Protein AF-A0A0C9ZFQ8-F1 (afdb_monomer)

Foldseek 3Di:
DPPVVVVVVVPDQKDKDWDDPDDDCVLVVVLVVQCVVPDDDDPDDPVLSVLASNVPPPPNQAVTKMKMKGWDFDQDPVRDTDTDIWIKIKHFADLPQLQHLRDQAFFDLPPVGRHGSVQKHKDFADDADDAQCRQQTFIWIAGNRPRDTDGRLGRDPQKHQRPYPNRRMIMGTPPDDQVRCSSRNNDPDCPVVVVVVVVVVVPPPDDDDDDPVVVVVVVVVVVVVVVVVVVVVVVVVVVVVVVVVVVVPPD

Mean predicted aligned error: 14.22 Å

Solvent-accessible surface area (backbone atoms only — not comparable to full-atom values): 14459 Å² total; per-residue (Å²): 131,69,64,68,63,55,50,75,65,74,75,50,60,66,48,78,47,68,73,54,96,76,77,56,60,89,54,49,50,59,56,53,51,51,45,73,76,63,74,75,91,68,100,60,63,66,69,59,55,52,44,42,67,62,36,55,45,59,68,48,24,60,74,31,40,37,38,41,34,38,57,45,79,42,69,45,98,82,71,47,78,39,82,42,76,49,33,38,37,39,17,34,36,35,44,88,81,28,17,56,82,34,33,73,78,31,26,35,72,51,83,92,63,50,42,51,21,92,44,35,49,54,40,84,39,83,73,80,45,64,57,89,50,30,67,74,28,19,30,27,40,35,30,73,84,74,69,49,72,48,71,68,44,65,59,61,89,72,58,40,69,38,96,38,93,32,45,51,20,25,33,34,66,52,80,69,49,74,65,60,33,42,78,36,22,48,70,84,68,62,58,66,56,56,51,51,54,52,54,52,63,71,66,64,82,60,94,73,90,77,75,70,60,54,58,59,48,51,52,49,50,53,49,52,52,53,51,49,52,49,50,52,52,49,56,51,50,52,54,50,52,53,55,58,56,60,65,69,77,77,120

Structure (mmCIF, N/CA/C/O backbone):
data_AF-A0A0C9ZFQ8-F1
#
_entry.id   AF-A0A0C9ZFQ8-F1
#
loop_
_atom_site.group_PDB
_atom_site.id
_atom_site.type_symbol
_atom_site.label_atom_id
_atom_site.label_alt_id
_atom_site.label_comp_id
_atom_site.label_asym_id
_atom_site.label_entity_id
_atom_site.label_seq_id
_atom_site.pdbx_PDB_ins_code
_atom_site.Cartn_x
_atom_site.Cartn_y
_atom_site.Cartn_z
_atom_site.occupancy
_atom_site.B_iso_or_equiv
_atom_site.auth_seq_id
_atom_site.auth_comp_id
_atom_site.auth_asym_id
_atom_site.auth_atom_id
_atom_site.pdbx_PDB_model_num
ATOM 1 N N . LEU A 1 1 ? 7.468 -16.204 -2.793 1.00 43.44 1 LEU A N 1
ATOM 2 C CA . LEU A 1 1 ? 8.480 -15.918 -3.835 1.00 43.44 1 LEU A CA 1
ATOM 3 C C . LEU A 1 1 ? 9.450 -14.877 -3.294 1.00 43.44 1 LEU A C 1
ATOM 5 O O . LEU A 1 1 ? 8.988 -13.889 -2.739 1.00 43.44 1 LEU A O 1
ATOM 9 N N . ASN A 1 2 ? 10.761 -15.123 -3.369 1.00 44.59 2 ASN A N 1
ATOM 10 C CA . ASN A 1 2 ? 11.767 -14.137 -2.970 1.00 44.59 2 ASN A CA 1
ATOM 11 C C . ASN A 1 2 ? 11.992 -13.188 -4.157 1.00 44.59 2 ASN A C 1
ATOM 13 O O . ASN A 1 2 ? 12.821 -13.457 -5.016 1.00 44.59 2 ASN A O 1
ATOM 17 N N . ILE A 1 3 ? 11.163 -12.148 -4.263 1.00 51.81 3 ILE A N 1
ATOM 18 C CA . ILE A 1 3 ? 11.184 -11.190 -5.384 1.00 51.81 3 ILE A CA 1
ATOM 19 C C . ILE A 1 3 ? 12.590 -10.585 -5.544 1.00 51.81 3 ILE A C 1
ATOM 21 O O . ILE A 1 3 ? 13.092 -10.477 -6.661 1.00 51.81 3 ILE A O 1
ATOM 25 N N . ASP A 1 4 ? 13.278 -10.341 -4.427 1.00 45.22 4 ASP A N 1
ATOM 26 C CA . ASP A 1 4 ? 14.638 -9.803 -4.394 1.00 45.22 4 ASP A CA 1
ATOM 27 C C . ASP A 1 4 ? 15.645 -10.678 -5.168 1.00 45.22 4 ASP A C 1
ATOM 29 O O . ASP A 1 4 ? 16.547 -10.146 -5.808 1.00 45.22 4 ASP A O 1
ATOM 33 N N . SER A 1 5 ? 15.493 -12.013 -5.191 1.00 51.91 5 SER A N 1
ATOM 34 C CA . SER A 1 5 ? 16.456 -12.884 -5.887 1.00 51.91 5 SER A CA 1
ATOM 35 C C . SER A 1 5 ? 16.327 -12.855 -7.410 1.00 51.91 5 SER A C 1
ATOM 37 O O . SER A 1 5 ? 17.324 -13.079 -8.091 1.00 51.91 5 SER A O 1
ATOM 39 N N . PHE A 1 6 ? 15.135 -12.582 -7.952 1.00 46.59 6 PHE A N 1
ATOM 40 C CA . PHE A 1 6 ? 14.911 -12.499 -9.405 1.00 46.59 6 PHE A CA 1
ATOM 41 C C . PHE A 1 6 ? 15.329 -11.153 -9.989 1.00 46.59 6 PHE A C 1
ATOM 43 O O . PHE A 1 6 ? 15.744 -11.085 -11.141 1.00 46.59 6 PHE A O 1
ATOM 50 N N . ILE A 1 7 ? 15.249 -10.085 -9.193 1.00 48.09 7 ILE A N 1
ATOM 51 C CA . ILE A 1 7 ? 15.619 -8.754 -9.674 1.00 48.09 7 ILE A CA 1
ATOM 52 C C . ILE A 1 7 ? 17.134 -8.552 -9.584 1.00 48.09 7 ILE A C 1
ATOM 54 O O . ILE A 1 7 ? 17.732 -7.988 -10.495 1.00 48.09 7 ILE A O 1
ATOM 58 N N . VAL A 1 8 ? 17.778 -9.076 -8.536 1.00 48.62 8 VAL A N 1
ATOM 59 C CA . VAL A 1 8 ? 19.241 -8.995 -8.361 1.00 48.62 8 VAL A CA 1
ATOM 60 C C . VAL A 1 8 ? 20.008 -9.853 -9.379 1.00 48.62 8 VAL A C 1
ATOM 62 O O . VAL A 1 8 ? 21.176 -9.589 -9.629 1.00 48.62 8 VAL A O 1
ATOM 65 N N . SER A 1 9 ? 19.374 -10.855 -9.995 1.00 52.84 9 SER A N 1
ATOM 66 C CA . SER A 1 9 ? 20.009 -11.747 -10.981 1.00 52.84 9 SER A CA 1
ATOM 67 C C . SER A 1 9 ? 20.031 -11.204 -12.422 1.00 52.84 9 SER A C 1
ATOM 69 O O . SER A 1 9 ? 20.321 -11.963 -13.340 1.00 52.84 9 SER A O 1
ATOM 71 N N . ASP A 1 10 ? 19.764 -9.906 -12.624 1.00 53.00 10 ASP A N 1
ATOM 72 C CA . ASP A 1 10 ? 19.864 -9.201 -13.921 1.00 53.00 10 ASP A CA 1
ATOM 73 C C . ASP A 1 10 ? 18.993 -9.763 -15.067 1.00 53.00 10 ASP A C 1
ATOM 75 O O . ASP A 1 10 ? 19.229 -9.459 -16.232 1.00 53.00 10 ASP A O 1
ATOM 79 N N . VAL A 1 11 ? 17.948 -10.548 -14.775 1.00 54.09 11 VAL A N 1
ATOM 80 C CA . VAL A 1 11 ? 17.112 -11.149 -15.838 1.00 54.09 11 VAL A CA 1
ATOM 81 C C . VAL A 1 11 ? 15.989 -10.217 -16.308 1.00 54.09 11 VAL A C 1
ATOM 83 O O . VAL A 1 11 ? 15.617 -10.241 -17.478 1.00 54.09 11 VAL A O 1
ATOM 86 N N . PHE A 1 12 ? 15.442 -9.389 -15.413 1.00 54.41 12 PHE A N 1
ATOM 87 C CA . PHE A 1 12 ? 14.305 -8.515 -15.714 1.00 54.41 12 PHE A CA 1
ATOM 88 C C . PHE A 1 12 ? 14.520 -7.109 -15.154 1.00 54.41 12 PHE A C 1
ATOM 90 O O . PHE A 1 12 ? 14.923 -6.952 -13.998 1.00 54.41 12 PHE A O 1
ATOM 97 N N . ASP A 1 13 ? 14.209 -6.092 -15.959 1.00 63.25 13 ASP A N 1
ATOM 98 C CA . ASP A 1 13 ? 14.257 -4.681 -15.550 1.00 63.25 13 ASP A CA 1
ATOM 99 C C . ASP A 1 13 ? 12.962 -4.209 -14.892 1.00 63.25 13 ASP A C 1
ATOM 101 O O . ASP A 1 13 ? 12.971 -3.246 -14.130 1.00 63.25 13 ASP A O 1
ATOM 105 N N . PHE A 1 14 ? 11.858 -4.918 -15.130 1.00 66.69 14 PHE A N 1
ATOM 106 C CA . PHE A 1 14 ? 10.549 -4.620 -14.568 1.00 66.69 14 PHE A CA 1
ATOM 107 C C . PHE A 1 14 ? 9.851 -5.910 -14.133 1.00 66.69 14 PHE A C 1
ATOM 109 O O . PHE A 1 14 ? 9.768 -6.867 -14.903 1.00 66.69 14 PHE A O 1
ATOM 116 N N . ILE A 1 15 ? 9.337 -5.931 -12.903 1.00 67.31 15 ILE A N 1
ATOM 117 C CA . ILE A 1 15 ? 8.510 -7.021 -12.381 1.00 67.31 15 ILE A CA 1
ATOM 118 C C . ILE A 1 15 ? 7.220 -6.435 -11.819 1.00 67.31 15 ILE A C 1
ATOM 120 O O . ILE A 1 15 ? 7.232 -5.508 -11.011 1.00 67.31 15 ILE A O 1
ATOM 124 N N . LEU A 1 16 ? 6.109 -7.041 -12.217 1.00 71.88 16 LEU A N 1
ATOM 125 C CA . LEU A 1 16 ? 4.770 -6.758 -11.729 1.00 71.88 16 LEU A CA 1
ATOM 126 C C . LEU A 1 16 ? 4.228 -8.011 -11.042 1.00 71.88 16 LEU A C 1
ATOM 128 O O . LEU A 1 16 ? 4.243 -9.092 -11.628 1.00 71.88 16 LEU A O 1
ATOM 132 N N . THR A 1 17 ? 3.736 -7.880 -9.813 1.00 71.69 17 THR A N 1
ATOM 133 C CA . THR A 1 17 ? 3.099 -8.995 -9.100 1.00 71.69 17 THR A CA 1
ATOM 134 C C . THR A 1 17 ? 1.956 -8.518 -8.217 1.00 71.69 17 THR A C 1
ATOM 136 O O . THR A 1 17 ? 1.984 -7.416 -7.681 1.00 71.69 17 THR A O 1
ATOM 139 N N . PHE A 1 18 ? 0.961 -9.377 -8.027 1.00 70.94 18 PHE A N 1
ATOM 140 C CA . PHE A 1 18 ? -0.118 -9.186 -7.060 1.00 70.94 18 PHE A CA 1
ATOM 141 C C . PHE A 1 18 ? 0.258 -9.912 -5.764 1.00 70.94 18 PHE A C 1
ATOM 143 O O . PHE A 1 18 ? 0.977 -10.913 -5.809 1.00 70.94 18 PHE A O 1
ATOM 150 N N . THR A 1 19 ? -0.152 -9.393 -4.606 1.00 65.19 19 THR A N 1
ATOM 151 C CA . THR A 1 19 ? 0.274 -9.945 -3.306 1.00 65.19 19 THR A CA 1
ATOM 152 C C . THR A 1 19 ? -0.647 -10.948 -2.662 1.00 65.19 19 THR A C 1
ATOM 154 O O . THR A 1 19 ? -0.247 -11.548 -1.661 1.00 65.19 19 THR A O 1
ATOM 157 N N . ASP A 1 20 ? -1.858 -11.119 -3.177 1.00 59.88 20 ASP A N 1
ATOM 158 C CA . ASP A 1 20 ? -2.824 -11.959 -2.489 1.00 59.88 20 ASP A CA 1
ATOM 159 C C . ASP A 1 20 ? -2.600 -13.460 -2.691 1.00 59.88 20 ASP A C 1
ATOM 161 O O . ASP A 1 20 ? -2.054 -13.914 -3.696 1.00 59.88 20 ASP A O 1
ATOM 165 N N . VAL A 1 21 ? -3.042 -14.238 -1.699 1.00 49.56 21 VAL A N 1
ATOM 166 C CA . VAL A 1 21 ? -2.892 -15.706 -1.662 1.00 49.56 21 VAL A CA 1
ATOM 167 C C . VAL A 1 21 ? -3.798 -16.393 -2.696 1.00 49.56 21 VAL A C 1
ATOM 169 O O . VAL A 1 21 ? -3.504 -17.508 -3.122 1.00 49.56 21 VAL A O 1
ATOM 172 N N . SER A 1 22 ? -4.875 -15.726 -3.130 1.00 49.44 22 SER A N 1
ATOM 173 C CA . SER A 1 22 ? -5.754 -16.182 -4.209 1.00 49.44 22 SER A CA 1
ATOM 174 C C . SER A 1 22 ? -5.932 -15.088 -5.252 1.00 49.44 22 SER A C 1
ATOM 176 O O . SER A 1 22 ? -6.719 -14.155 -5.094 1.00 49.44 22 SER A O 1
ATOM 178 N N . THR A 1 23 ? -5.204 -15.217 -6.345 1.00 58.78 23 THR A N 1
ATOM 179 C CA . THR A 1 23 ? -5.366 -14.375 -7.514 1.00 58.78 23 THR A CA 1
ATOM 180 C C . THR A 1 23 ? -6.435 -14.976 -8.421 1.00 58.78 23 THR A C 1
ATOM 182 O O . THR A 1 23 ? -6.190 -15.990 -9.066 1.00 58.78 23 THR A O 1
ATOM 185 N N . LEU A 1 24 ? -7.638 -14.399 -8.451 1.00 66.62 24 LEU A N 1
ATOM 186 C CA . LEU A 1 24 ? -8.654 -14.809 -9.424 1.00 66.62 24 LEU A CA 1
ATOM 187 C C . LEU A 1 24 ? -8.231 -14.317 -10.813 1.00 66.62 24 LEU A C 1
ATOM 189 O O . LEU A 1 24 ? -8.123 -13.107 -11.026 1.00 66.62 24 LEU A O 1
ATOM 193 N N . ASP A 1 25 ? -8.033 -15.233 -11.762 1.00 67.12 25 ASP A N 1
ATOM 194 C CA . ASP A 1 25 ? -7.619 -14.905 -13.136 1.00 67.12 25 ASP A CA 1
ATOM 195 C C . ASP A 1 25 ? -8.554 -13.880 -13.789 1.00 67.12 25 ASP A C 1
ATOM 197 O O . ASP A 1 25 ? -8.101 -12.958 -14.464 1.00 67.12 25 ASP A O 1
ATOM 201 N N . SER A 1 26 ? -9.858 -13.968 -13.505 1.00 74.56 26 SER A N 1
ATOM 202 C CA . SER A 1 26 ? -10.873 -13.028 -13.994 1.00 74.56 26 SER A CA 1
ATOM 203 C C . SER A 1 26 ? -10.671 -11.584 -13.526 1.00 74.56 26 SER A C 1
ATOM 205 O O . SER A 1 26 ? -11.258 -10.677 -14.106 1.00 74.56 26 SER A O 1
ATOM 207 N N . VAL A 1 27 ? -9.887 -11.363 -12.468 1.00 67.81 27 VAL A N 1
ATOM 208 C CA . VAL A 1 27 ? -9.545 -10.033 -11.945 1.00 67.81 27 VAL A CA 1
ATOM 209 C C . VAL A 1 27 ? -8.182 -9.580 -12.463 1.00 67.81 27 VAL A C 1
ATOM 211 O O . VAL A 1 27 ? -8.014 -8.411 -12.789 1.00 67.81 27 VAL A O 1
ATOM 214 N N . ILE A 1 28 ? -7.210 -10.488 -12.562 1.00 68.12 28 ILE A N 1
ATOM 215 C CA . ILE A 1 28 ? -5.833 -10.137 -12.935 1.00 68.12 28 ILE A CA 1
ATOM 216 C C . ILE A 1 28 ? -5.648 -9.991 -14.437 1.00 68.12 28 ILE A C 1
ATOM 218 O O . ILE A 1 28 ? -5.006 -9.040 -14.880 1.00 68.12 28 ILE A O 1
ATOM 222 N N . VAL A 1 29 ? -6.178 -10.934 -15.218 1.00 73.56 29 VAL A N 1
ATOM 223 C CA . VAL A 1 29 ? -5.958 -10.971 -16.666 1.00 73.56 29 VAL A CA 1
ATOM 224 C C . VAL A 1 29 ? -6.402 -9.662 -17.328 1.00 73.56 29 VAL A C 1
ATOM 226 O O . VAL A 1 29 ? -5.594 -9.108 -18.067 1.00 73.56 29 VAL A O 1
ATOM 229 N N . PRO A 1 30 ? -7.582 -9.082 -17.018 1.00 71.38 30 PRO A N 1
ATOM 230 C CA . PRO A 1 30 ? -7.979 -7.800 -17.600 1.00 71.38 30 PRO A CA 1
ATOM 231 C C . PRO A 1 30 ? -7.006 -6.653 -17.294 1.00 71.38 30 PRO A C 1
ATOM 233 O O . PRO A 1 30 ? -6.704 -5.862 -18.182 1.00 71.38 30 PRO A O 1
ATOM 236 N N . VAL A 1 31 ? -6.468 -6.583 -16.072 1.00 68.00 31 VAL A N 1
ATOM 237 C CA . VAL A 1 31 ? -5.508 -5.543 -15.656 1.00 68.00 31 VAL A CA 1
ATOM 238 C C . VAL A 1 31 ? -4.200 -5.674 -16.428 1.00 68.00 31 VAL A C 1
ATOM 240 O O . VAL A 1 31 ? -3.648 -4.682 -16.902 1.00 68.00 31 VAL A O 1
ATOM 243 N N . LEU A 1 32 ? -3.704 -6.907 -16.563 1.00 69.69 32 LEU A N 1
ATOM 244 C CA . LEU A 1 32 ? -2.482 -7.198 -17.308 1.00 69.69 32 LEU A CA 1
ATOM 245 C C . LEU A 1 32 ? -2.655 -6.922 -18.802 1.00 69.69 32 LEU A C 1
ATOM 247 O O . LEU A 1 32 ? -1.787 -6.290 -19.400 1.00 69.69 32 LEU A O 1
ATOM 251 N N . SER A 1 33 ? -3.773 -7.348 -19.392 1.00 71.00 33 SER A N 1
ATOM 252 C CA . SER A 1 33 ? -4.104 -7.063 -20.790 1.00 71.00 33 SER A CA 1
ATOM 253 C C . SER A 1 33 ? -4.180 -5.559 -21.036 1.00 71.00 33 SER A C 1
ATOM 255 O O . SER A 1 33 ? -3.500 -5.055 -21.925 1.00 71.00 33 SER A O 1
ATOM 257 N N . HIS A 1 34 ? -4.896 -4.824 -20.180 1.00 68.50 34 HIS A N 1
ATOM 258 C CA . HIS A 1 34 ? -5.007 -3.371 -20.284 1.00 68.50 34 HIS A CA 1
ATOM 259 C C . HIS A 1 34 ? -3.645 -2.674 -20.165 1.00 68.50 34 HIS A C 1
ATOM 261 O O . HIS A 1 34 ? -3.391 -1.693 -20.858 1.00 68.50 34 HIS A O 1
ATOM 267 N N . PHE A 1 35 ? -2.739 -3.181 -19.324 1.00 67.25 35 PHE A N 1
ATOM 268 C CA . PHE A 1 35 ? -1.375 -2.665 -19.235 1.00 67.25 35 PHE A CA 1
ATOM 269 C C . PHE A 1 35 ? -0.578 -2.880 -20.527 1.00 67.25 35 PHE A C 1
ATOM 271 O O . PHE A 1 35 ? 0.015 -1.931 -21.038 1.00 67.25 35 PHE A O 1
ATOM 278 N N . VAL A 1 36 ? -0.566 -4.108 -21.056 1.00 69.44 36 VAL A N 1
ATOM 279 C CA . VAL A 1 36 ? 0.181 -4.445 -22.280 1.00 69.44 36 VAL A CA 1
ATOM 280 C C . VAL A 1 36 ? -0.334 -3.640 -23.474 1.00 69.44 36 VAL A C 1
ATOM 282 O O . VAL A 1 36 ? 0.459 -3.200 -24.301 1.00 69.44 36 VAL A O 1
ATOM 285 N N . GLU A 1 37 ? -1.643 -3.408 -23.541 1.00 67.38 37 GLU A N 1
ATOM 286 C CA . GLU A 1 37 ? -2.283 -2.658 -24.623 1.00 67.38 37 GLU A CA 1
ATOM 287 C C . GLU A 1 37 ? -2.036 -1.143 -24.543 1.00 67.38 37 GLU A C 1
ATOM 289 O O . GLU A 1 37 ? -1.950 -0.489 -25.581 1.00 67.38 37 GLU A O 1
ATOM 294 N N . ASN A 1 38 ? -1.897 -0.574 -23.338 1.00 63.69 38 ASN A N 1
ATOM 295 C CA . ASN A 1 38 ? -1.882 0.882 -23.138 1.00 63.69 38 ASN A CA 1
ATOM 296 C C . ASN A 1 38 ? -0.539 1.466 -22.683 1.00 63.69 38 ASN A C 1
ATOM 298 O O . ASN A 1 38 ? -0.451 2.676 -22.445 1.00 63.69 38 ASN A O 1
ATOM 302 N N . ILE A 1 39 ? 0.518 0.660 -22.547 1.00 66.44 39 ILE A N 1
ATOM 303 C CA . ILE A 1 39 ? 1.821 1.170 -22.115 1.00 66.44 39 ILE A CA 1
ATOM 304 C C . ILE A 1 39 ? 2.509 1.990 -23.217 1.00 66.44 39 ILE A C 1
ATOM 306 O O . ILE A 1 39 ? 3.305 1.505 -24.017 1.00 66.44 39 ILE A O 1
ATOM 310 N N . TYR A 1 40 ? 2.250 3.296 -23.207 1.00 61.53 40 TYR A N 1
ATOM 311 C CA . TYR A 1 40 ? 2.979 4.280 -24.001 1.00 61.53 40 TYR A CA 1
ATOM 312 C C . TYR A 1 40 ? 3.778 5.191 -23.073 1.00 61.53 40 TYR A C 1
ATOM 314 O O . TYR A 1 40 ? 3.254 6.131 -22.479 1.00 61.53 40 TYR A O 1
ATOM 322 N N . ILE A 1 41 ? 5.076 4.917 -22.940 1.00 60.97 41 ILE A N 1
ATOM 323 C CA . ILE A 1 41 ? 5.978 5.739 -22.127 1.00 60.97 41 ILE A CA 1
ATOM 324 C C . ILE A 1 41 ? 6.660 6.755 -23.040 1.00 60.97 41 ILE A C 1
ATOM 326 O O . ILE A 1 41 ? 7.697 6.473 -23.635 1.00 60.97 41 ILE A O 1
ATOM 330 N N . TYR A 1 42 ? 6.081 7.952 -23.152 1.00 55.75 42 TYR A N 1
ATOM 331 C CA . TYR A 1 42 ? 6.688 9.064 -23.887 1.00 55.75 42 TYR A CA 1
ATOM 332 C C . TYR A 1 42 ? 6.824 10.294 -22.989 1.00 55.75 42 TYR A C 1
ATOM 334 O O . TYR A 1 42 ? 5.835 10.789 -22.456 1.00 55.75 42 TYR A O 1
ATOM 342 N N . ASN A 1 43 ? 8.050 10.800 -22.810 1.00 55.84 43 ASN A N 1
ATOM 343 C CA . ASN A 1 43 ? 8.355 12.031 -22.059 1.00 55.84 43 ASN A CA 1
ATOM 344 C C . ASN A 1 43 ? 7.787 12.118 -20.624 1.00 55.84 43 ASN A C 1
ATOM 346 O O . ASN A 1 43 ? 7.652 13.208 -20.064 1.00 55.84 43 ASN A O 1
ATOM 350 N N . MET A 1 44 ? 7.482 10.983 -19.994 1.00 64.56 44 MET A N 1
ATOM 351 C CA . MET A 1 44 ? 6.994 10.912 -18.619 1.00 64.56 44 MET A CA 1
ATOM 352 C C . MET A 1 44 ? 7.991 10.175 -17.732 1.00 64.56 44 MET A C 1
ATOM 354 O O . MET A 1 44 ? 8.711 9.284 -18.176 1.00 64.56 44 MET A O 1
ATOM 358 N N . LYS A 1 45 ? 8.020 10.535 -16.444 1.00 78.62 45 LYS A N 1
ATOM 359 C CA . LYS A 1 45 ? 8.763 9.756 -15.448 1.00 78.62 45 LYS A CA 1
ATOM 360 C C . LYS A 1 45 ? 8.138 8.365 -15.363 1.00 78.62 45 LYS A C 1
ATOM 362 O O . LYS A 1 45 ? 6.939 8.275 -15.116 1.00 78.62 45 LYS A O 1
ATOM 367 N N . PHE A 1 46 ? 8.953 7.326 -15.520 1.00 81.00 46 PHE A N 1
ATOM 368 C CA . PHE A 1 46 ? 8.531 5.924 -15.584 1.00 81.00 46 PHE A CA 1
ATOM 369 C C . PHE A 1 46 ? 7.516 5.550 -14.490 1.00 81.00 46 PHE A C 1
ATOM 371 O O . PHE A 1 46 ? 6.395 5.145 -14.790 1.00 81.00 46 PHE A O 1
ATOM 378 N N . TRP A 1 47 ? 7.842 5.839 -13.226 1.00 83.38 47 TRP A N 1
ATOM 379 C CA . TRP A 1 47 ? 6.953 5.589 -12.089 1.00 83.38 47 TRP A CA 1
ATOM 380 C C . TRP A 1 47 ? 5.582 6.247 -12.185 1.00 83.38 47 TRP A C 1
ATOM 382 O O . TRP A 1 47 ? 4.591 5.656 -11.775 1.00 83.38 47 TRP A O 1
ATOM 392 N N . ARG A 1 48 ? 5.504 7.456 -12.745 1.00 83.88 48 ARG A N 1
ATOM 393 C CA . ARG A 1 48 ? 4.226 8.148 -12.904 1.00 83.88 48 ARG A CA 1
ATOM 394 C C . ARG A 1 48 ? 3.328 7.418 -13.901 1.00 83.88 48 ARG A C 1
ATOM 396 O O . ARG A 1 48 ? 2.133 7.327 -13.658 1.00 83.88 48 ARG A O 1
ATOM 403 N N . VAL A 1 49 ? 3.898 6.897 -14.989 1.00 83.38 49 VAL A N 1
ATOM 404 C CA . VAL A 1 49 ? 3.134 6.133 -15.985 1.00 83.38 49 VAL A CA 1
ATOM 405 C C . VAL A 1 49 ? 2.609 4.841 -15.371 1.00 83.38 49 VAL A C 1
ATOM 407 O O . VAL A 1 49 ? 1.438 4.524 -15.530 1.00 83.38 49 VAL A O 1
ATOM 410 N N . LEU A 1 50 ? 3.442 4.130 -14.607 1.00 82.56 50 LEU A N 1
ATOM 411 C CA . LEU A 1 50 ? 3.007 2.919 -13.912 1.00 82.56 50 LEU A CA 1
ATOM 412 C C . LEU A 1 50 ? 1.917 3.202 -12.872 1.00 82.56 50 LEU A C 1
ATOM 414 O O . LEU A 1 50 ? 0.936 2.468 -12.796 1.00 82.56 50 LEU A O 1
ATOM 418 N N . GLU A 1 51 ? 2.074 4.272 -12.087 1.00 86.00 51 GLU A N 1
ATOM 419 C CA . GLU A 1 51 ? 1.054 4.717 -11.137 1.00 86.00 51 GLU A CA 1
ATOM 420 C C . GLU A 1 51 ? -0.266 5.026 -11.848 1.00 86.00 51 GLU A C 1
ATOM 422 O O . GLU A 1 51 ? -1.303 4.61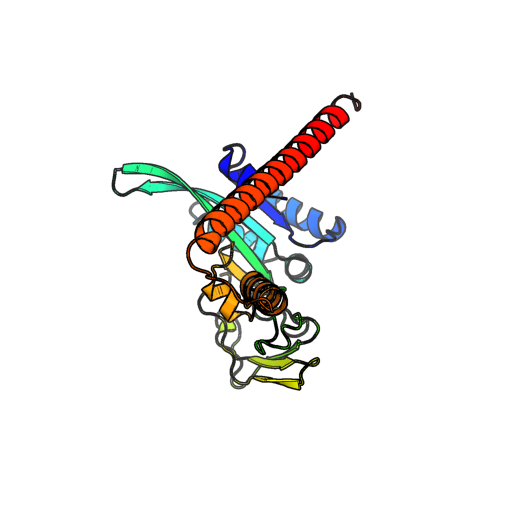2 -11.352 1.00 86.00 51 GLU A O 1
ATOM 427 N N . GLU A 1 52 ? -0.252 5.715 -12.993 1.00 84.69 52 GLU A N 1
ATOM 428 C CA . GLU A 1 52 ? -1.461 6.025 -13.770 1.00 84.69 52 GLU A CA 1
ATOM 429 C C . GLU A 1 52 ? -2.098 4.754 -14.364 1.00 84.69 52 GLU A C 1
ATOM 431 O O . GLU A 1 52 ? -3.280 4.516 -14.132 1.00 84.69 52 GLU A O 1
ATOM 436 N N . LEU A 1 53 ? -1.318 3.879 -15.007 1.00 82.31 53 LEU A N 1
ATOM 437 C CA . LEU A 1 53 ? -1.825 2.654 -15.642 1.00 82.31 53 LEU A CA 1
ATOM 438 C C . LEU A 1 53 ? -2.445 1.666 -14.645 1.00 82.31 53 LEU A C 1
ATOM 440 O O . LEU A 1 53 ? -3.537 1.152 -14.875 1.00 82.31 53 LEU A O 1
ATOM 444 N N . PHE A 1 54 ? -1.756 1.389 -13.536 1.00 82.25 54 PHE A N 1
ATOM 445 C CA . PHE A 1 54 ? -2.225 0.417 -12.542 1.00 82.25 54 PHE A CA 1
ATOM 446 C C . PHE A 1 54 ? -3.097 1.046 -11.457 1.00 82.25 54 PHE A C 1
ATOM 448 O O . PHE A 1 54 ? -3.858 0.348 -10.793 1.00 82.25 54 PHE A O 1
ATOM 455 N N . GLY A 1 55 ? -2.992 2.361 -11.261 1.00 83.69 55 GLY A N 1
ATOM 456 C CA . GLY A 1 55 ? -3.734 3.108 -10.251 1.00 83.69 55 GLY A CA 1
ATOM 457 C C . GLY A 1 55 ? -5.209 3.313 -10.586 1.00 83.69 55 GLY A C 1
ATOM 458 O O . GLY A 1 55 ? -6.008 3.580 -9.683 1.00 83.69 55 GLY A O 1
ATOM 459 N N . GLU A 1 56 ? -5.583 3.234 -11.864 1.00 84.88 56 GLU A N 1
ATOM 460 C CA . GLU A 1 56 ? -6.945 3.510 -12.328 1.00 84.88 56 GLU A CA 1
ATOM 461 C C . GLU A 1 56 ? -7.924 2.354 -12.086 1.00 84.88 56 GLU A C 1
ATOM 463 O O . GLU A 1 56 ? -9.094 2.614 -11.780 1.00 84.88 56 GLU A O 1
ATOM 468 N N . ASP A 1 57 ? -7.458 1.099 -12.106 1.00 82.88 57 ASP A N 1
ATOM 469 C CA . ASP A 1 57 ? -8.314 -0.062 -11.849 1.00 82.88 57 ASP A CA 1
ATOM 470 C C . ASP A 1 57 ? -8.618 -0.225 -10.350 1.00 82.88 57 ASP A C 1
ATOM 472 O O . ASP A 1 57 ? -7.924 -0.890 -9.575 1.00 82.88 57 ASP A O 1
ATOM 476 N N . ARG A 1 58 ? -9.723 0.401 -9.935 1.00 85.31 58 ARG A N 1
ATOM 477 C CA . ARG A 1 58 ? -10.249 0.311 -8.568 1.00 85.31 58 ARG A CA 1
ATOM 478 C C . ARG A 1 58 ? -10.588 -1.114 -8.160 1.00 85.31 58 ARG A C 1
ATOM 480 O O . ARG A 1 58 ? -10.411 -1.439 -6.990 1.00 85.31 58 ARG A O 1
ATOM 487 N N . HIS A 1 59 ? -11.118 -1.927 -9.071 1.00 82.00 59 HIS A N 1
ATOM 488 C CA . HIS A 1 59 ? -11.557 -3.272 -8.725 1.00 82.00 59 HIS A CA 1
ATOM 489 C C . HIS A 1 59 ? -10.341 -4.133 -8.392 1.00 82.00 59 HIS A C 1
ATOM 491 O O . HIS A 1 59 ? -10.307 -4.769 -7.338 1.00 82.00 59 HIS A O 1
ATOM 497 N N . ALA A 1 60 ? -9.325 -4.111 -9.250 1.00 81.06 60 ALA A N 1
ATOM 498 C CA . ALA A 1 60 ? -8.090 -4.850 -9.040 1.00 81.06 60 ALA A CA 1
ATOM 499 C C . ALA A 1 60 ? -7.388 -4.442 -7.743 1.00 81.06 60 ALA A C 1
ATOM 501 O O . ALA A 1 60 ? -7.096 -5.296 -6.908 1.00 81.06 60 ALA A O 1
ATOM 502 N N . LEU A 1 61 ? -7.204 -3.135 -7.531 1.00 84.12 61 LEU A N 1
ATOM 503 C CA . LEU A 1 61 ? -6.523 -2.610 -6.347 1.00 84.12 61 LEU A CA 1
ATOM 504 C C . LEU A 1 61 ? -7.308 -2.803 -5.044 1.00 84.12 61 LEU A C 1
ATOM 506 O O . LEU A 1 61 ? -6.703 -2.821 -3.968 1.00 84.12 61 LEU A O 1
ATOM 510 N N . ASN A 1 62 ? -8.643 -2.896 -5.105 1.00 83.56 62 ASN A N 1
ATOM 511 C CA . ASN A 1 62 ? -9.450 -3.216 -3.926 1.00 83.56 62 ASN A CA 1
ATOM 512 C C . ASN A 1 62 ? -9.323 -4.696 -3.556 1.00 83.56 62 ASN A C 1
ATOM 514 O O . ASN A 1 62 ? -9.295 -5.013 -2.374 1.00 83.56 62 ASN A O 1
ATOM 518 N N . GLN A 1 63 ? -9.173 -5.585 -4.540 1.00 82.06 63 GLN A N 1
ATOM 519 C CA . GLN A 1 63 ? -8.910 -7.002 -4.291 1.00 82.06 63 GLN A CA 1
ATOM 520 C C . GLN A 1 63 ? -7.487 -7.183 -3.747 1.00 82.06 63 GLN A C 1
ATOM 522 O O . GLN A 1 63 ? -7.308 -7.481 -2.570 1.00 82.06 63 GLN A O 1
ATOM 527 N N . SER A 1 64 ? -6.472 -6.866 -4.554 1.00 81.81 64 SER A N 1
ATOM 528 C CA . SER A 1 64 ? -5.068 -7.067 -4.197 1.00 81.81 64 SER A CA 1
ATOM 529 C C . SER A 1 64 ? -4.242 -5.805 -4.437 1.00 81.81 64 SER A C 1
ATOM 531 O O . SER A 1 64 ? -4.307 -5.231 -5.526 1.00 81.81 64 SER A O 1
ATOM 533 N N . PRO A 1 65 ? -3.362 -5.428 -3.495 1.00 86.12 65 PRO A N 1
ATOM 534 C CA . PRO A 1 65 ? -2.260 -4.529 -3.798 1.00 86.12 65 PRO A CA 1
ATOM 535 C C . PRO A 1 65 ? -1.405 -5.065 -4.955 1.00 86.12 65 PRO A C 1
ATOM 537 O O . PRO A 1 65 ? -1.264 -6.280 -5.147 1.00 86.12 65 PRO A O 1
ATOM 540 N N . ILE A 1 66 ? -0.828 -4.137 -5.708 1.00 85.50 66 ILE A N 1
ATOM 541 C CA . ILE A 1 66 ? 0.049 -4.395 -6.847 1.00 85.50 66 ILE A CA 1
ATOM 542 C C . ILE A 1 66 ? 1.463 -3.988 -6.455 1.00 85.50 66 ILE A C 1
ATOM 544 O O . ILE A 1 66 ? 1.697 -2.876 -5.992 1.00 85.50 66 ILE A O 1
ATOM 548 N N . PHE A 1 67 ? 2.419 -4.884 -6.645 1.00 83.62 67 PHE A N 1
ATOM 549 C CA . PHE A 1 67 ? 3.833 -4.632 -6.422 1.00 83.62 67 PHE A CA 1
ATOM 550 C C . PHE A 1 67 ? 4.494 -4.388 -7.765 1.00 83.62 67 PHE A C 1
ATOM 552 O O . PHE A 1 67 ? 4.457 -5.232 -8.661 1.00 83.62 67 PHE A O 1
ATOM 559 N N . LEU A 1 68 ? 5.108 -3.220 -7.870 1.00 83.62 68 LEU A N 1
ATOM 560 C CA . L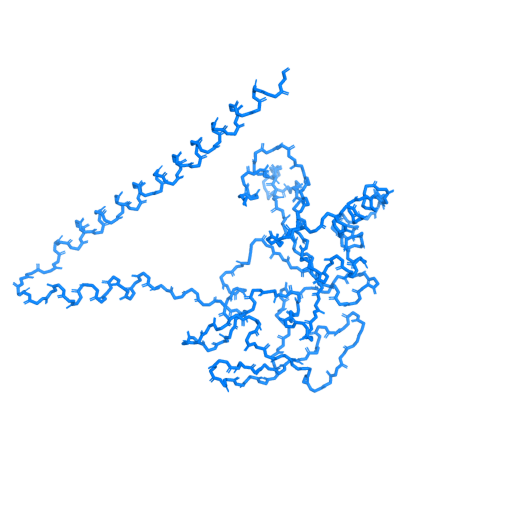EU A 1 68 ? 5.885 -2.780 -9.007 1.00 83.62 68 LEU A CA 1
ATOM 561 C C . LEU A 1 68 ? 7.339 -2.725 -8.583 1.00 83.62 68 LEU A C 1
ATOM 563 O O . LEU A 1 68 ? 7.688 -1.944 -7.701 1.00 83.62 68 LEU A O 1
ATOM 567 N N . ALA A 1 69 ? 8.180 -3.531 -9.207 1.00 81.44 69 ALA A N 1
ATOM 568 C CA . ALA A 1 69 ? 9.616 -3.446 -9.047 1.00 81.44 69 ALA A CA 1
ATOM 569 C C . ALA A 1 69 ? 10.250 -2.993 -10.355 1.00 81.44 69 ALA A C 1
ATOM 571 O O . ALA A 1 69 ? 9.944 -3.537 -11.416 1.00 81.44 69 ALA A O 1
ATOM 572 N N . PHE A 1 70 ? 11.141 -2.013 -10.272 1.00 80.88 70 PHE A N 1
ATOM 573 C CA . PHE A 1 70 ? 11.876 -1.500 -11.416 1.00 80.88 70 PHE A CA 1
ATOM 574 C C . PHE A 1 70 ? 13.344 -1.313 -11.053 1.00 80.88 70 PHE A C 1
ATOM 576 O O . PHE A 1 70 ? 13.668 -0.822 -9.970 1.00 80.88 70 PHE A O 1
ATOM 583 N N . ALA A 1 71 ? 14.230 -1.737 -11.949 1.00 78.50 71 ALA A N 1
ATOM 584 C CA . ALA A 1 71 ? 15.660 -1.538 -11.805 1.00 78.50 71 ALA A CA 1
ATOM 585 C C . ALA A 1 71 ? 16.081 -0.242 -12.512 1.00 78.50 71 ALA A C 1
ATOM 587 O O . ALA A 1 71 ? 16.087 -0.160 -13.737 1.00 78.50 71 ALA A O 1
ATOM 588 N N . GLU A 1 72 ? 16.455 0.770 -11.733 1.00 76.31 72 GLU A N 1
ATOM 589 C CA . GLU A 1 72 ? 17.000 2.031 -12.232 1.00 76.31 72 GLU A CA 1
ATOM 590 C C . GLU A 1 72 ? 18.528 2.014 -12.201 1.00 76.31 72 GLU A C 1
ATOM 592 O O . GLU A 1 72 ? 19.154 1.521 -11.261 1.00 76.31 72 GLU A O 1
ATOM 597 N N . HIS A 1 73 ? 19.155 2.592 -13.222 1.00 77.12 73 HIS A N 1
ATOM 598 C CA . HIS A 1 73 ? 20.589 2.857 -13.203 1.00 77.12 73 HIS A CA 1
ATOM 599 C C . HIS A 1 73 ? 20.836 4.245 -12.614 1.00 77.12 73 HIS A C 1
ATOM 601 O O . HIS A 1 73 ? 20.524 5.260 -13.235 1.00 77.12 73 HIS A O 1
ATOM 607 N N . HIS A 1 74 ? 21.424 4.286 -11.422 1.00 78.62 74 HIS A N 1
ATOM 608 C CA . HIS A 1 74 ? 21.901 5.520 -10.812 1.00 78.62 74 HIS A CA 1
ATOM 609 C C . HIS A 1 74 ? 23.394 5.681 -11.061 1.00 78.62 74 HIS A C 1
ATOM 611 O O . HIS A 1 74 ? 24.144 4.710 -11.047 1.00 78.62 74 HIS A O 1
ATOM 617 N N . VAL A 1 75 ? 23.834 6.917 -11.262 1.00 76.12 75 VAL A N 1
ATOM 618 C CA . VAL A 1 75 ? 25.257 7.255 -11.264 1.00 76.12 75 VAL A CA 1
ATOM 619 C C . VAL A 1 75 ? 25.617 7.643 -9.834 1.00 76.12 75 VAL A C 1
ATOM 621 O O . VAL A 1 75 ? 25.044 8.593 -9.299 1.00 76.12 75 VAL A O 1
ATOM 624 N N . ASP A 1 76 ? 26.487 6.864 -9.192 1.00 77.19 76 ASP A N 1
ATOM 625 C CA . ASP A 1 76 ? 26.950 7.154 -7.830 1.00 77.19 76 ASP A CA 1
ATOM 626 C C . ASP A 1 76 ? 27.898 8.370 -7.817 1.00 77.19 76 ASP A C 1
ATOM 628 O O . ASP A 1 76 ? 28.316 8.852 -8.875 1.00 77.19 76 ASP A O 1
ATOM 632 N N . SER A 1 77 ? 28.281 8.859 -6.633 1.00 79.50 77 SER A N 1
ATOM 633 C CA . SER A 1 77 ? 29.193 10.009 -6.478 1.00 79.50 77 SER A CA 1
ATOM 634 C C . SER A 1 77 ? 30.527 9.843 -7.213 1.00 79.50 77 SER A C 1
ATOM 636 O O . SER A 1 77 ? 31.143 10.833 -7.601 1.00 79.50 77 SER A O 1
ATOM 638 N N . ASP A 1 78 ? 30.935 8.596 -7.450 1.00 83.75 78 ASP A N 1
ATOM 639 C CA . ASP A 1 78 ? 32.177 8.227 -8.132 1.00 83.75 78 ASP A CA 1
ATOM 640 C C . ASP A 1 78 ? 32.002 8.031 -9.652 1.00 83.75 78 ASP A C 1
ATOM 642 O O . ASP A 1 78 ? 32.862 7.448 -10.310 1.00 83.75 78 ASP A O 1
ATOM 646 N N . ASN A 1 79 ? 30.879 8.476 -10.233 1.00 80.75 79 ASN A N 1
ATOM 647 C CA . ASN A 1 79 ? 30.490 8.228 -11.630 1.00 80.75 79 ASN A CA 1
ATOM 648 C C . ASN A 1 79 ? 30.365 6.742 -12.010 1.00 80.75 79 ASN A C 1
ATOM 650 O O . ASN A 1 79 ? 30.336 6.390 -13.191 1.00 80.75 79 ASN A O 1
ATOM 654 N N . VAL A 1 80 ? 30.258 5.856 -11.020 1.00 78.75 80 VAL A N 1
ATOM 655 C CA . VAL A 1 80 ? 30.053 4.429 -11.256 1.00 78.75 80 VAL A CA 1
ATOM 656 C C . VAL A 1 80 ? 28.553 4.175 -11.428 1.00 78.75 80 VAL A C 1
ATOM 658 O O . VAL A 1 80 ? 27.778 4.495 -10.520 1.00 78.75 80 VAL A O 1
ATOM 661 N N . PRO A 1 81 ? 28.109 3.612 -12.567 1.00 75.94 81 PRO A N 1
ATOM 662 C CA . PRO A 1 81 ? 26.718 3.233 -12.743 1.00 75.94 81 PRO A CA 1
ATOM 663 C C . PRO A 1 81 ? 26.391 2.064 -11.814 1.00 75.94 81 PRO A C 1
ATOM 665 O O . PRO A 1 81 ? 26.996 0.994 -11.882 1.00 75.94 81 PRO A O 1
ATOM 668 N N . ARG A 1 82 ? 25.405 2.266 -10.948 1.00 78.81 82 ARG A N 1
ATOM 669 C CA . ARG A 1 82 ? 24.893 1.274 -10.015 1.00 78.81 82 ARG A CA 1
ATOM 670 C C . ARG A 1 82 ? 23.431 0.995 -10.323 1.00 78.81 82 ARG A C 1
ATOM 672 O O . ARG A 1 82 ? 22.605 1.904 -10.353 1.00 78.81 82 ARG A O 1
ATOM 679 N N . ARG A 1 83 ? 23.113 -0.281 -10.527 1.00 76.31 83 ARG A N 1
ATOM 680 C CA . ARG A 1 83 ? 21.734 -0.755 -10.657 1.00 76.31 83 ARG A CA 1
ATOM 681 C C . ARG A 1 83 ? 21.092 -0.759 -9.269 1.00 76.31 83 ARG A C 1
ATOM 683 O O . ARG A 1 83 ? 21.599 -1.405 -8.350 1.00 76.31 83 ARG A O 1
ATOM 690 N N . VAL A 1 84 ? 20.015 -0.003 -9.105 1.00 79.06 84 VAL A N 1
ATOM 691 C CA . VAL A 1 84 ? 19.224 0.079 -7.878 1.00 79.06 84 VAL A CA 1
ATOM 692 C C . VAL A 1 84 ? 17.823 -0.393 -8.202 1.00 79.06 84 VAL A C 1
ATOM 694 O O . VAL A 1 84 ? 17.176 0.103 -9.115 1.00 79.06 84 VAL A O 1
ATOM 697 N N . VAL A 1 85 ? 17.357 -1.368 -7.438 1.00 79.12 85 VAL A N 1
ATOM 698 C CA . VAL A 1 85 ? 15.995 -1.868 -7.555 1.00 79.12 85 VAL A CA 1
ATOM 699 C C . VAL A 1 85 ? 15.116 -1.080 -6.607 1.00 79.12 85 VAL A C 1
ATOM 701 O O . VAL A 1 85 ? 15.312 -1.129 -5.392 1.00 79.12 85 VAL A O 1
ATOM 704 N N . GLU A 1 86 ? 14.132 -0.386 -7.157 1.00 84.25 86 GLU A N 1
ATOM 705 C CA . GLU A 1 86 ? 13.088 0.256 -6.380 1.00 84.25 86 GLU A CA 1
ATOM 706 C C . GLU A 1 86 ? 11.794 -0.550 -6.508 1.00 84.25 86 GLU A C 1
ATOM 708 O O . GLU A 1 86 ? 11.373 -0.923 -7.603 1.00 84.25 86 GLU A O 1
ATOM 713 N N . VAL A 1 87 ? 11.159 -0.823 -5.367 1.00 85.94 87 VAL A N 1
ATOM 714 C CA . VAL A 1 87 ? 9.864 -1.500 -5.314 1.00 85.94 87 VAL A CA 1
ATOM 715 C C . VAL A 1 87 ? 8.834 -0.565 -4.697 1.00 85.94 87 VAL A C 1
ATOM 717 O O . VAL A 1 87 ? 9.026 -0.062 -3.586 1.00 85.94 87 VAL A O 1
ATOM 720 N N . ARG A 1 88 ? 7.721 -0.355 -5.399 1.00 90.62 88 ARG A N 1
ATOM 721 C CA . ARG A 1 88 ? 6.543 0.363 -4.911 1.00 90.62 88 ARG A CA 1
ATOM 722 C C . ARG A 1 88 ? 5.356 -0.573 -4.827 1.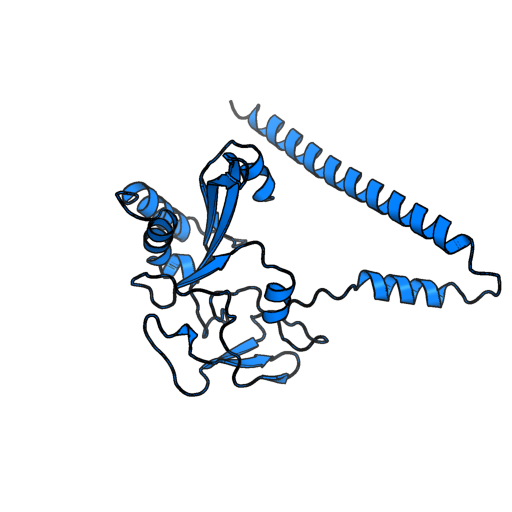00 90.62 88 ARG A C 1
ATOM 724 O O . ARG A 1 88 ? 5.120 -1.385 -5.716 1.00 90.62 88 ARG A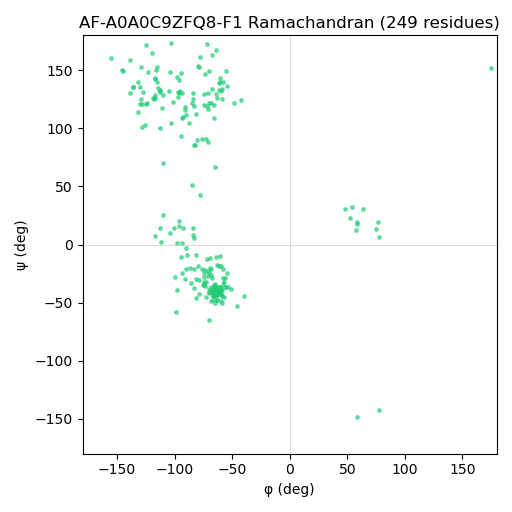 O 1
ATOM 731 N N . VAL A 1 89 ? 4.583 -0.416 -3.767 1.00 90.31 89 VAL A N 1
ATOM 732 C CA . VAL A 1 89 ? 3.261 -1.022 -3.653 1.00 90.31 89 VAL A CA 1
ATOM 733 C C . VAL A 1 89 ? 2.244 0.023 -4.047 1.00 90.31 89 VAL A C 1
ATOM 735 O O . VAL A 1 89 ? 2.257 1.106 -3.475 1.00 90.31 89 VAL A O 1
ATOM 738 N N . LEU A 1 90 ? 1.370 -0.308 -4.984 1.00 92.31 90 LEU A N 1
ATOM 739 C CA . LEU A 1 90 ? 0.135 0.403 -5.271 1.00 92.31 90 LEU A CA 1
ATOM 740 C C . LEU A 1 90 ? -1.008 -0.310 -4.564 1.00 92.31 90 LEU A C 1
ATOM 742 O O . LEU A 1 90 ? -1.151 -1.527 -4.668 1.00 92.31 90 LEU A O 1
ATOM 746 N N . ALA A 1 91 ? -1.835 0.439 -3.850 1.00 92.19 91 ALA A N 1
ATOM 747 C CA . ALA A 1 91 ? -2.958 -0.135 -3.128 1.00 92.19 91 ALA A CA 1
ATOM 748 C C . ALA A 1 91 ? -4.154 0.808 -3.132 1.00 92.19 91 ALA A C 1
ATOM 750 O O . ALA A 1 91 ? -4.013 2.033 -3.120 1.00 92.19 91 ALA A O 1
ATOM 751 N N . TYR A 1 92 ? -5.352 0.231 -3.093 1.00 92.88 92 TYR A N 1
ATOM 752 C CA . TYR A 1 92 ? -6.559 1.002 -2.850 1.00 92.88 92 TYR A CA 1
ATOM 753 C C . TYR A 1 92 ? -6.765 1.182 -1.351 1.00 92.88 92 TYR A C 1
ATOM 755 O O . TYR A 1 92 ? -6.817 0.212 -0.598 1.00 92.88 92 TYR A O 1
ATOM 763 N N . SER A 1 93 ? -6.907 2.423 -0.895 1.00 92.88 93 SER A N 1
ATOM 764 C CA . SER A 1 93 ? -7.292 2.682 0.486 1.00 92.88 93 SER A CA 1
ATOM 765 C C . SER A 1 93 ? -8.796 2.552 0.657 1.00 92.88 93 SER A C 1
ATOM 767 O O . SER A 1 93 ? -9.551 3.429 0.227 1.00 92.88 93 SER A O 1
ATOM 769 N N . ASN A 1 94 ? -9.221 1.532 1.395 1.00 91.06 94 ASN A N 1
ATOM 770 C CA . ASN A 1 94 ? -10.610 1.360 1.780 1.00 91.06 94 ASN A CA 1
ATOM 771 C C . ASN A 1 94 ? -10.752 1.221 3.298 1.00 91.06 94 ASN A C 1
ATOM 773 O O . ASN A 1 94 ? -10.478 0.179 3.882 1.00 91.06 94 ASN A O 1
ATOM 777 N N . ILE A 1 95 ? -11.194 2.303 3.941 1.00 88.88 95 ILE A N 1
ATOM 778 C CA . ILE A 1 95 ? -11.416 2.346 5.392 1.00 88.88 95 ILE A CA 1
ATOM 779 C C . ILE A 1 95 ? -12.553 1.392 5.796 1.00 88.88 95 ILE A C 1
ATOM 781 O O . ILE A 1 95 ? -12.482 0.797 6.869 1.00 88.88 95 ILE A O 1
ATOM 785 N N . GLU A 1 96 ? -13.567 1.236 4.941 1.00 85.81 96 GLU A N 1
ATOM 786 C CA . GLU A 1 96 ? -14.746 0.400 5.203 1.00 85.81 96 GLU A CA 1
ATOM 787 C C . GLU A 1 96 ? -14.393 -1.093 5.179 1.00 85.81 96 GLU A C 1
ATOM 789 O O . GLU A 1 96 ? -14.827 -1.830 6.061 1.00 85.81 96 GLU A O 1
ATOM 794 N N . ASP A 1 97 ? -13.503 -1.502 4.270 1.00 84.25 97 ASP A N 1
ATOM 795 C CA . ASP A 1 97 ? -13.003 -2.884 4.162 1.00 84.25 97 ASP A CA 1
ATOM 796 C C . ASP A 1 97 ? -11.832 -3.175 5.126 1.00 84.25 97 ASP A C 1
ATOM 798 O O . ASP A 1 97 ? -11.185 -4.217 5.051 1.00 84.25 97 ASP A O 1
ATOM 802 N N . GLY A 1 98 ? -11.516 -2.255 6.044 1.00 85.50 98 GLY A N 1
ATOM 803 C CA . GLY A 1 98 ? -10.443 -2.454 7.021 1.00 85.50 98 GLY A CA 1
ATOM 804 C C . GLY A 1 98 ? -9.023 -2.288 6.465 1.00 85.50 98 GLY A C 1
ATOM 805 O O . GLY A 1 98 ? -8.071 -2.728 7.108 1.00 85.50 98 GLY A O 1
ATOM 806 N N . ARG A 1 99 ? -8.861 -1.623 5.315 1.00 89.19 99 ARG A N 1
ATOM 807 C CA . ARG A 1 99 ? -7.581 -1.323 4.650 1.00 89.19 99 ARG A CA 1
ATOM 808 C C . ARG A 1 99 ? -7.276 0.187 4.718 1.00 89.19 99 ARG A C 1
ATOM 810 O O . ARG A 1 99 ? -7.353 0.893 3.701 1.00 89.19 99 ARG A O 1
ATOM 817 N N . PRO A 1 100 ? -6.951 0.740 5.905 1.00 91.00 100 PRO A N 1
ATOM 818 C CA . PRO A 1 100 ? -6.617 2.155 6.031 1.00 91.00 100 PRO A CA 1
ATOM 819 C C . PRO A 1 100 ? -5.344 2.455 5.236 1.00 91.00 100 PRO A C 1
ATOM 821 O O . PRO A 1 100 ? -4.336 1.764 5.375 1.00 91.00 100 PRO A O 1
ATOM 824 N N . TRP A 1 101 ? -5.381 3.486 4.394 1.00 93.25 101 TRP A N 1
ATOM 825 C CA . TRP A 1 101 ? -4.223 3.915 3.602 1.00 93.25 101 TRP A CA 1
ATOM 826 C C . TRP A 1 101 ? -3.599 2.798 2.755 1.00 93.25 101 TRP A C 1
ATOM 828 O O . TRP A 1 101 ? -2.390 2.779 2.564 1.00 93.25 101 TRP A O 1
ATOM 838 N N . GLY A 1 102 ? -4.410 1.849 2.276 1.00 91.00 102 GLY A N 1
ATOM 839 C CA . GLY A 1 102 ? -3.932 0.760 1.421 1.00 91.00 102 GLY A CA 1
ATOM 840 C C . GLY A 1 102 ? -3.153 -0.336 2.158 1.00 91.00 102 GLY A C 1
ATOM 841 O O . GLY A 1 102 ? -2.502 -1.145 1.508 1.00 91.00 102 GLY A O 1
ATOM 842 N N . LEU A 1 103 ? -3.193 -0.373 3.496 1.00 90.88 103 LEU A N 1
ATOM 843 C CA . LEU A 1 103 ? -2.396 -1.299 4.303 1.00 90.88 103 LEU A CA 1
ATOM 844 C C . LEU A 1 103 ? -3.212 -2.482 4.840 1.00 90.88 103 LEU A C 1
ATOM 846 O O . LEU A 1 103 ? -3.893 -2.363 5.858 1.00 90.88 103 LEU A O 1
ATOM 850 N N . ASP A 1 104 ? -3.036 -3.661 4.243 1.00 85.56 104 ASP A N 1
ATOM 851 C CA . ASP A 1 104 ? -3.576 -4.929 4.775 1.00 85.56 104 ASP A CA 1
ATOM 852 C C . ASP A 1 104 ? -2.857 -5.400 6.045 1.00 85.56 104 ASP A C 1
ATOM 854 O O . ASP A 1 104 ? -3.395 -6.107 6.904 1.00 85.56 104 ASP A O 1
ATOM 858 N N . SER A 1 105 ? -1.592 -5.008 6.184 1.00 89.56 105 SER A N 1
ATOM 859 C CA . SER A 1 105 ? -0.730 -5.456 7.271 1.00 89.56 105 SER A CA 1
ATOM 860 C C . SER A 1 105 ? -0.906 -4.661 8.563 1.00 89.56 105 SER A C 1
ATOM 862 O O . SER A 1 105 ? -0.154 -4.903 9.507 1.00 89.56 105 SER A O 1
ATOM 864 N N . TYR A 1 106 ? -1.867 -3.733 8.636 1.00 92.19 106 TYR A N 1
ATOM 865 C CA . TYR A 1 106 ? -2.098 -2.940 9.842 1.00 92.19 106 TYR A CA 1
ATOM 866 C C . TYR A 1 106 ? -2.389 -3.850 11.049 1.00 92.19 106 TYR A C 1
ATOM 868 O O . TYR A 1 106 ? -3.062 -4.889 10.943 1.00 92.19 106 TYR A O 1
ATOM 876 N N . ARG A 1 107 ? -1.831 -3.490 12.206 1.00 93.94 107 ARG A N 1
ATOM 877 C CA . ARG A 1 107 ? -1.977 -4.217 13.470 1.00 93.94 107 ARG A CA 1
ATOM 878 C C . ARG A 1 107 ? -2.405 -3.271 14.582 1.00 93.94 107 ARG A C 1
ATOM 880 O O . ARG A 1 107 ? -2.105 -2.084 14.576 1.00 93.94 107 ARG A O 1
ATOM 887 N N . CYS A 1 108 ? -3.094 -3.819 15.576 1.00 94.12 108 CYS A N 1
ATOM 888 C CA . CYS A 1 108 ? -3.467 -3.078 16.774 1.00 94.12 108 CYS A CA 1
ATOM 889 C C . CYS A 1 108 ? -2.209 -2.550 17.483 1.00 94.12 108 CYS A C 1
ATOM 891 O O . CYS A 1 108 ? -1.342 -3.345 17.853 1.00 94.12 108 CYS A O 1
ATOM 893 N N . SER A 1 109 ? -2.149 -1.235 17.727 1.00 92.12 109 SER A N 1
ATOM 894 C CA . SER A 1 109 ? -1.012 -0.565 18.379 1.00 92.12 109 SER A CA 1
ATOM 895 C C . SER A 1 109 ? -0.781 -1.027 19.825 1.00 92.12 109 SER A C 1
ATOM 897 O O . SER A 1 109 ? 0.321 -0.898 20.353 1.00 92.12 109 SER A O 1
ATOM 899 N N . ASN A 1 110 ? -1.775 -1.663 20.462 1.00 92.94 110 ASN A N 1
ATOM 900 C CA . ASN A 1 110 ? -1.564 -2.345 21.734 1.00 92.94 110 ASN A CA 1
ATOM 901 C C . ASN A 1 110 ? -0.626 -3.550 21.542 1.00 92.94 110 ASN A C 1
ATOM 903 O O . ASN A 1 110 ? -1.017 -4.598 21.019 1.00 92.94 110 ASN A O 1
ATOM 907 N N . VAL A 1 111 ? 0.588 -3.387 22.061 1.00 89.56 111 VAL A N 1
ATOM 908 C CA . VAL A 1 111 ? 1.675 -4.366 22.191 1.00 89.56 111 VAL A CA 1
ATOM 909 C C . VAL A 1 111 ? 1.216 -5.770 22.589 1.00 89.56 111 VAL A C 1
ATOM 911 O O . VAL A 1 111 ? 1.683 -6.755 22.022 1.00 89.56 111 VAL A O 1
ATOM 914 N N . MET A 1 112 ? 0.308 -5.881 23.559 1.00 91.69 112 MET A N 1
ATOM 915 C CA . MET A 1 112 ? -0.135 -7.180 24.076 1.00 91.69 112 MET A CA 1
ATOM 916 C C . MET A 1 112 ? -1.179 -7.843 23.170 1.00 91.69 112 MET A C 1
ATOM 918 O O . MET A 1 112 ? -1.417 -9.044 23.270 1.00 91.69 112 MET A O 1
ATOM 922 N N . CYS A 1 113 ? -1.818 -7.068 22.289 1.00 93.06 113 CYS A N 1
ATOM 923 C CA . CYS A 1 113 ? -2.901 -7.529 21.432 1.00 93.06 113 CYS A CA 1
ATOM 924 C C . CYS A 1 113 ? -2.420 -7.877 20.021 1.00 93.06 113 CYS A C 1
ATOM 926 O O . CYS A 1 113 ? -2.640 -9.005 19.574 1.00 93.06 113 CYS A O 1
ATOM 928 N N . GLN A 1 114 ? -1.805 -6.908 19.324 1.00 91.44 114 GLN A N 1
ATOM 929 C CA . GLN A 1 114 ? -1.288 -7.043 17.951 1.00 91.44 114 GLN A CA 1
ATOM 930 C C . GLN A 1 114 ? -2.294 -7.685 16.974 1.00 91.44 114 GLN A C 1
ATOM 932 O O . GLN A 1 114 ? -1.915 -8.393 16.040 1.00 91.44 114 GLN A O 1
ATOM 937 N N . ALA A 1 115 ? -3.597 -7.481 17.205 1.00 92.88 115 ALA A N 1
ATOM 938 C CA . ALA A 1 115 ? -4.634 -8.048 16.356 1.00 92.88 115 ALA A CA 1
ATOM 939 C C . ALA A 1 115 ? -4.486 -7.543 14.910 1.00 92.88 115 ALA A C 1
ATOM 941 O O . ALA A 1 115 ? -4.137 -6.377 14.718 1.00 92.88 115 ALA A O 1
ATOM 942 N N . PRO A 1 116 ? -4.750 -8.392 13.908 1.00 91.62 116 PRO A N 1
ATOM 943 C CA . PRO A 1 116 ? -4.737 -8.007 12.500 1.00 91.62 116 PRO A CA 1
ATOM 944 C C . PRO A 1 116 ? -5.864 -7.036 12.136 1.00 91.62 116 PRO A C 1
ATOM 946 O O . PRO A 1 116 ? -6.841 -6.924 12.876 1.00 91.62 116 PRO A O 1
ATOM 949 N N . ALA A 1 117 ? -5.723 -6.372 10.984 1.00 90.00 117 ALA A N 1
ATOM 950 C CA . ALA A 1 117 ? -6.618 -5.327 10.487 1.00 90.00 117 ALA A CA 1
ATOM 951 C C . ALA A 1 117 ? -8.106 -5.720 10.493 1.00 90.00 117 ALA A C 1
ATOM 953 O O . ALA A 1 117 ? -8.932 -4.925 10.922 1.00 90.00 117 ALA A O 1
ATOM 954 N N . TYR A 1 118 ? -8.448 -6.973 10.172 1.00 89.31 118 TYR A N 1
ATOM 955 C CA . TYR A 1 118 ? -9.835 -7.463 10.207 1.00 89.31 118 TYR A CA 1
ATOM 956 C C . TYR A 1 118 ? -10.486 -7.479 11.610 1.00 89.31 118 TYR A C 1
ATOM 958 O O . TYR A 1 118 ? -11.688 -7.680 11.730 1.00 89.31 118 TYR A O 1
ATOM 966 N N . ASN A 1 119 ? -9.720 -7.275 12.692 1.00 94.00 119 ASN A N 1
ATOM 967 C CA . ASN A 1 119 ? -10.241 -7.080 14.057 1.00 94.00 119 ASN A CA 1
ATOM 968 C C . ASN A 1 119 ? -10.268 -5.602 14.475 1.00 94.00 119 ASN A C 1
ATOM 970 O O . ASN A 1 119 ? -10.322 -5.290 15.672 1.00 94.00 119 ASN A O 1
ATOM 974 N N . ILE A 1 120 ? -10.119 -4.682 13.529 1.00 94.81 120 ILE A N 1
ATOM 975 C CA . ILE A 1 120 ? -9.948 -3.263 13.797 1.00 94.81 120 ILE A CA 1
ATOM 976 C C . ILE A 1 120 ? -10.951 -2.493 12.950 1.00 94.81 120 ILE A C 1
ATOM 978 O O . ILE A 1 120 ? -11.004 -2.633 11.735 1.00 94.81 120 ILE A O 1
ATOM 982 N N . LEU A 1 121 ? -11.744 -1.659 13.613 1.00 95.62 121 LEU A N 1
ATOM 983 C CA . LEU A 1 121 ? -12.662 -0.744 12.958 1.00 95.62 121 LEU A CA 1
ATOM 984 C C . LEU A 1 121 ? -11.983 0.609 12.780 1.00 95.62 121 LEU A C 1
ATOM 986 O O . LEU A 1 121 ? -11.446 1.180 13.738 1.00 95.62 121 LEU A O 1
ATOM 990 N N . PHE A 1 122 ? -12.055 1.130 11.562 1.00 95.25 122 PHE A N 1
ATOM 991 C CA . PHE A 1 122 ? -11.505 2.420 11.183 1.00 95.25 122 PHE A CA 1
ATOM 992 C C . PHE A 1 122 ? -12.650 3.372 10.844 1.00 95.25 122 PHE A C 1
ATOM 994 O O . PHE A 1 122 ? -13.556 3.031 10.092 1.00 95.25 122 PHE A O 1
ATOM 1001 N N . TYR A 1 123 ? -12.619 4.579 11.403 1.00 94.81 123 TYR A N 1
ATOM 1002 C CA . TYR A 1 123 ? -13.618 5.610 11.129 1.00 94.81 123 TYR A CA 1
ATOM 1003 C C . TYR A 1 123 ? -12.936 6.934 10.812 1.00 94.81 123 TYR A C 1
ATOM 1005 O O . TYR A 1 123 ? -11.990 7.294 11.513 1.00 94.81 123 TYR A O 1
ATOM 1013 N N . PRO A 1 124 ? -13.410 7.716 9.833 1.00 93.62 124 PRO A N 1
ATOM 1014 C CA . PRO A 1 124 ? -12.904 9.068 9.646 1.00 93.62 124 PRO A CA 1
ATOM 1015 C C . PRO A 1 124 ? -13.155 9.906 10.908 1.00 93.62 124 PRO A C 1
ATOM 1017 O O . PRO A 1 124 ? -14.203 9.815 11.548 1.00 93.62 124 PRO A O 1
ATOM 1020 N N . HIS A 1 125 ? -12.179 10.728 11.281 1.00 93.44 125 HIS A N 1
ATOM 1021 C CA . HIS A 1 125 ? -12.221 11.558 12.476 1.00 93.44 125 HIS A CA 1
ATOM 1022 C C . HIS A 1 125 ? -11.987 13.035 12.139 1.00 93.44 125 HIS A C 1
ATOM 1024 O O . HIS A 1 125 ? -10.907 13.426 11.695 1.00 93.44 125 HIS A O 1
ATOM 1030 N N . GLY A 1 126 ? -12.953 13.890 12.481 1.00 92.44 126 GLY A N 1
ATOM 1031 C CA . GLY A 1 126 ? -12.864 15.338 12.280 1.00 92.44 126 GLY A CA 1
ATOM 1032 C C . GLY A 1 126 ? -13.125 15.746 10.828 1.00 92.44 126 GLY A C 1
ATOM 1033 O O . GLY A 1 126 ? -13.992 15.176 10.169 1.00 92.44 126 GLY A O 1
ATOM 1034 N N . LYS A 1 127 ? -12.392 16.757 10.338 1.00 93.50 127 LYS A N 1
ATOM 1035 C CA . LYS A 1 127 ? -12.533 17.258 8.964 1.00 93.50 127 LYS A CA 1
ATOM 1036 C C . LYS A 1 127 ? -12.107 16.185 7.959 1.00 93.50 127 LYS A C 1
ATOM 1038 O O . LYS A 1 127 ? -10.947 15.771 7.950 1.00 93.50 127 LYS A O 1
ATOM 1043 N N . GLN A 1 128 ? -13.040 15.796 7.098 1.00 92.56 128 GLN A N 1
ATOM 1044 C CA . GLN A 1 128 ? -12.781 14.902 5.976 1.00 92.56 128 GLN A CA 1
ATOM 1045 C C . GLN A 1 128 ? -12.252 15.705 4.790 1.00 92.56 128 GLN A C 1
ATOM 1047 O O . GLN A 1 128 ? -12.806 16.744 4.425 1.00 92.56 128 GLN A O 1
ATOM 1052 N N . TRP A 1 129 ? -11.150 15.235 4.222 1.00 92.00 129 TRP A N 1
ATOM 1053 C CA . TRP A 1 129 ? -10.562 15.775 3.006 1.00 92.00 129 TRP A CA 1
ATOM 1054 C C . TRP A 1 129 ? -10.878 14.840 1.838 1.00 92.00 129 TRP A C 1
ATOM 1056 O O . TRP A 1 129 ? -10.960 13.626 2.012 1.00 92.00 129 TRP A O 1
ATOM 1066 N N . PHE A 1 130 ? -11.018 15.408 0.644 1.00 89.00 130 PHE A N 1
ATOM 1067 C CA . PHE A 1 130 ? -11.368 14.684 -0.579 1.00 89.00 130 PHE A CA 1
ATOM 1068 C C . PHE A 1 130 ? -10.332 14.936 -1.678 1.00 89.00 130 PHE A C 1
ATOM 1070 O O . PHE A 1 130 ? -9.447 15.789 -1.537 1.00 89.00 130 PHE A O 1
ATOM 1077 N N . GLY A 1 131 ? -10.445 14.191 -2.780 1.00 88.12 131 GLY A N 1
ATOM 1078 C CA . GLY A 1 131 ? -9.499 14.269 -3.892 1.00 88.12 131 GLY A CA 1
ATOM 1079 C C . GLY A 1 131 ? -8.078 13.948 -3.430 1.00 88.12 131 GLY A C 1
ATOM 1080 O O . GLY A 1 131 ? -7.898 13.239 -2.452 1.00 88.12 131 GLY A O 1
ATOM 1081 N N . GLN A 1 132 ? -7.066 14.550 -4.050 1.00 85.19 132 GLN A N 1
ATOM 1082 C CA . GLN A 1 132 ? -5.642 14.342 -3.726 1.00 85.19 132 GLN A CA 1
ATOM 1083 C C . GLN A 1 132 ? -5.232 14.723 -2.285 1.00 85.19 132 GLN A C 1
ATOM 1085 O O . GLN A 1 132 ? -4.116 14.441 -1.857 1.00 85.19 132 GLN A O 1
ATOM 1090 N N . GLN A 1 133 ? -6.108 15.377 -1.514 1.00 90.75 133 GLN A N 1
ATOM 1091 C CA . GLN A 1 133 ? -5.822 15.775 -0.132 1.00 90.75 133 GLN A CA 1
ATOM 1092 C C . GLN A 1 133 ? -6.390 14.811 0.912 1.00 90.75 133 GLN A C 1
ATOM 1094 O O . GLN A 1 133 ? -6.231 15.059 2.107 1.00 90.75 133 GLN A O 1
ATOM 1099 N N . TRP A 1 134 ? -7.050 13.730 0.495 1.00 90.81 134 TRP A N 1
ATOM 1100 C CA . TRP A 1 134 ? -7.764 12.830 1.399 1.00 90.81 134 TRP A CA 1
ATOM 1101 C C . TRP A 1 134 ? -6.877 12.211 2.492 1.00 90.81 134 TRP A C 1
ATOM 1103 O O . TRP A 1 134 ? -7.369 12.002 3.599 1.00 90.81 134 TRP A O 1
ATOM 1113 N N . LEU A 1 135 ? -5.573 12.015 2.239 1.00 94.25 135 LEU A N 1
ATOM 1114 C CA . LEU A 1 135 ? -4.592 11.527 3.225 1.00 94.25 135 LEU A CA 1
ATOM 1115 C C . LEU A 1 135 ? -4.456 12.435 4.459 1.00 94.25 135 LEU A C 1
ATOM 1117 O O . LEU A 1 135 ? -3.997 11.993 5.510 1.00 94.25 135 LEU A O 1
ATOM 1121 N N . LYS A 1 136 ? -4.893 13.700 4.374 1.00 94.62 136 LYS A N 1
ATOM 1122 C CA . LYS A 1 136 ? -4.970 14.611 5.529 1.00 94.62 136 LYS A CA 1
ATOM 1123 C C . LYS A 1 136 ? -6.106 14.249 6.497 1.00 94.62 136 LYS A C 1
ATOM 1125 O O . LYS A 1 136 ? -6.165 14.798 7.600 1.00 94.62 136 LYS A O 1
ATOM 1130 N N . THR A 1 137 ? -7.025 13.369 6.097 1.00 93.62 137 THR A N 1
ATOM 1131 C CA . THR A 1 137 ? -8.113 12.872 6.947 1.00 93.62 137 THR A CA 1
ATOM 1132 C C . THR A 1 137 ? -7.538 11.966 8.025 1.00 93.62 137 THR A C 1
ATOM 1134 O O . THR A 1 137 ? -6.899 10.956 7.736 1.00 93.62 137 THR A O 1
ATOM 1137 N N . LYS A 1 138 ? -7.777 12.325 9.287 1.00 95.56 138 LYS A N 1
ATOM 1138 C CA . LYS A 1 138 ? -7.387 11.498 10.433 1.00 95.56 138 LYS A CA 1
ATOM 1139 C C . LYS A 1 138 ? -8.395 10.376 10.634 1.00 95.56 138 LYS A C 1
ATOM 1141 O O . LYS A 1 138 ? -9.572 10.529 10.313 1.00 95.56 138 LYS A O 1
ATOM 1146 N N . VAL A 1 139 ? -7.947 9.280 11.227 1.00 95.31 139 VAL A N 1
ATOM 1147 C CA . VAL A 1 139 ? -8.759 8.090 11.478 1.00 95.31 139 VAL A CA 1
ATOM 1148 C C . VAL A 1 139 ? -8.882 7.853 12.986 1.00 95.31 139 VAL A C 1
ATOM 1150 O O . VAL A 1 139 ? -7.963 8.107 13.766 1.00 95.31 139 VAL A O 1
ATOM 1153 N N . ARG A 1 140 ? -10.056 7.408 13.426 1.00 96.12 140 ARG A N 1
ATOM 1154 C CA . ARG A 1 140 ? -10.296 6.808 14.737 1.00 96.12 140 ARG A CA 1
ATOM 1155 C C . ARG A 1 140 ? -10.224 5.300 14.578 1.00 96.12 140 ARG A C 1
ATOM 1157 O O . ARG A 1 140 ? -10.904 4.743 13.722 1.00 96.12 140 ARG A O 1
ATOM 1164 N N . ILE A 1 141 ? -9.458 4.662 15.445 1.00 96.00 141 ILE A N 1
ATOM 1165 C CA . ILE A 1 141 ? -9.193 3.230 15.418 1.00 96.00 141 ILE A CA 1
ATOM 1166 C C . ILE A 1 141 ? -9.835 2.594 16.644 1.00 96.00 141 ILE A C 1
ATOM 1168 O O . ILE A 1 141 ? -9.703 3.099 17.761 1.00 96.00 141 ILE A O 1
ATOM 1172 N N . HIS A 1 142 ? -10.544 1.488 16.446 1.00 97.06 142 HIS A N 1
ATOM 1173 C CA . HIS A 1 142 ? -11.092 0.688 17.530 1.00 97.06 142 HIS A CA 1
ATOM 1174 C C . HIS A 1 142 ? -10.774 -0.790 17.319 1.00 97.06 142 HIS A C 1
ATOM 1176 O O . HIS A 1 142 ? -11.264 -1.412 16.383 1.00 97.06 142 HIS A O 1
ATOM 1182 N N . CYS A 1 143 ? -9.957 -1.360 18.202 1.00 97.00 143 CYS A N 1
ATOM 1183 C CA . CYS A 1 143 ? -9.643 -2.783 18.175 1.00 97.00 143 CYS A CA 1
ATOM 1184 C C . CYS A 1 143 ? -10.743 -3.576 18.888 1.00 97.00 143 CYS A C 1
ATOM 1186 O O . CYS A 1 143 ? -10.931 -3.414 20.094 1.00 97.00 143 CYS A O 1
ATOM 1188 N N . LEU A 1 144 ? -11.406 -4.480 18.168 1.00 96.75 144 LEU A N 1
ATOM 1189 C CA . LEU A 1 144 ? -12.472 -5.337 18.697 1.00 96.75 144 LEU A CA 1
ATOM 1190 C C . LEU A 1 144 ? -11.950 -6.408 19.663 1.00 96.75 144 LEU A C 1
ATOM 1192 O O . LEU A 1 144 ? -12.677 -6.866 20.536 1.00 96.75 144 LEU A O 1
ATOM 1196 N N . LYS A 1 145 ? -10.673 -6.792 19.541 1.00 96.88 145 LYS A N 1
ATOM 1197 C CA . LYS A 1 145 ? -10.072 -7.853 20.363 1.00 96.88 145 LYS A CA 1
ATOM 1198 C C . LYS A 1 145 ? -9.686 -7.392 21.771 1.00 96.88 145 LYS A C 1
ATOM 1200 O O . LYS A 1 145 ? -9.873 -8.134 22.725 1.00 96.88 145 LYS A O 1
ATOM 1205 N N . CYS A 1 146 ? -9.096 -6.202 21.912 1.00 97.06 146 CYS A N 1
ATOM 1206 C CA . CYS A 1 146 ? -8.626 -5.687 23.210 1.00 97.06 146 CYS A CA 1
ATOM 1207 C C . CYS A 1 146 ? -9.337 -4.410 23.668 1.00 97.06 146 CYS A C 1
ATOM 1209 O O . CYS A 1 146 ? -8.909 -3.793 24.640 1.00 97.06 146 CYS A O 1
ATOM 1211 N N . ASN A 1 147 ? -10.381 -3.983 22.952 1.00 97.50 147 ASN A N 1
ATOM 1212 C CA . ASN A 1 147 ? -11.151 -2.764 23.208 1.00 97.50 147 ASN A CA 1
ATOM 1213 C C . ASN A 1 147 ? -10.346 -1.454 23.219 1.00 97.50 147 ASN A C 1
ATOM 1215 O O . ASN A 1 147 ? -10.880 -0.409 23.599 1.00 97.50 147 ASN A O 1
ATOM 1219 N N . MET A 1 148 ? -9.093 -1.474 22.756 1.00 96.50 148 MET A N 1
ATOM 1220 C CA . MET A 1 148 ? -8.280 -0.271 22.612 1.00 96.50 148 MET A CA 1
ATOM 1221 C C . MET A 1 148 ? -8.939 0.692 21.614 1.00 96.50 148 MET A C 1
ATOM 1223 O O . MET A 1 148 ? -9.507 0.275 20.596 1.00 96.50 148 MET A O 1
ATOM 1227 N N . LYS A 1 149 ? -8.907 1.984 21.947 1.00 96.81 149 LYS A N 1
ATOM 1228 C CA . LYS A 1 149 ? -9.456 3.070 21.137 1.00 96.81 149 LYS A CA 1
ATOM 1229 C C . LYS A 1 149 ? -8.388 4.136 20.965 1.00 96.81 149 LYS A C 1
ATOM 1231 O O . LYS A 1 149 ? -7.960 4.733 21.948 1.00 96.81 149 LYS A O 1
ATOM 1236 N N . GLU A 1 150 ? -8.032 4.411 19.722 1.00 95.06 150 GLU A N 1
ATOM 1237 C CA . GLU A 1 150 ? -7.108 5.476 19.360 1.00 95.06 150 GLU A CA 1
ATOM 1238 C C . GLU A 1 150 ? -7.865 6.526 18.550 1.00 95.06 150 GLU A C 1
ATOM 1240 O O . GLU A 1 150 ? -8.681 6.206 17.681 1.00 95.06 150 GLU A O 1
ATOM 1245 N N . LYS A 1 151 ? -7.659 7.800 18.869 1.00 94.12 151 LYS A N 1
ATOM 1246 C CA . LYS A 1 151 ? -8.299 8.916 18.170 1.00 94.12 151 LYS A CA 1
ATOM 1247 C C . LYS A 1 151 ? -7.222 9.728 17.467 1.00 94.12 151 LYS A C 1
ATOM 1249 O O . LYS A 1 151 ? -6.106 9.816 17.958 1.00 94.12 151 LYS A O 1
ATOM 1254 N N . HIS A 1 152 ? -7.603 10.391 16.378 1.00 94.19 152 HIS A N 1
ATOM 1255 C CA . HIS A 1 152 ? -6.737 11.316 15.643 1.00 94.19 152 HIS A CA 1
ATOM 1256 C C . HIS A 1 152 ? -5.493 10.684 14.998 1.00 94.19 152 HIS A C 1
ATOM 1258 O O . HIS A 1 152 ? -4.500 11.388 14.824 1.00 94.19 152 HIS A O 1
ATOM 1264 N N . VAL A 1 153 ? -5.552 9.415 14.592 1.00 95.12 153 VAL A N 1
ATOM 1265 C CA . VAL A 1 153 ? -4.421 8.743 13.942 1.00 95.12 153 VAL A CA 1
ATOM 1266 C C . VAL A 1 153 ? -4.227 9.326 12.536 1.00 95.12 153 VAL A C 1
ATOM 1268 O O . VAL A 1 153 ? -5.156 9.256 11.722 1.00 95.12 153 VAL A O 1
ATOM 1271 N N . PRO A 1 154 ? -3.089 9.981 12.245 1.00 95.12 154 PRO A N 1
ATOM 1272 C CA . PRO A 1 154 ? -2.822 10.535 10.924 1.00 95.12 154 PRO A CA 1
ATOM 1273 C C . PRO A 1 154 ? -2.382 9.438 9.949 1.00 95.12 154 PRO A C 1
ATOM 1275 O O . PRO A 1 154 ? -1.915 8.380 10.366 1.00 95.12 154 PRO A O 1
ATOM 1278 N N . CYS A 1 155 ? -2.471 9.723 8.649 1.00 95.56 155 CYS A N 1
ATOM 1279 C CA . CYS A 1 155 ? -1.777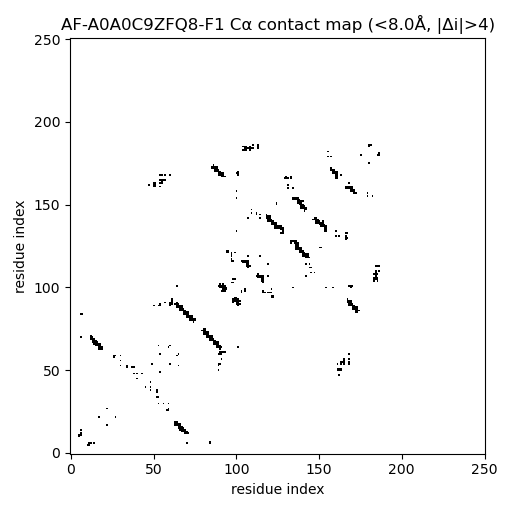 8.917 7.651 1.00 95.56 155 CYS A CA 1
ATOM 1280 C C . CYS A 1 155 ? -0.264 8.930 7.925 1.00 95.56 155 CYS A C 1
ATOM 1282 O O . CYS A 1 155 ? 0.290 10.017 8.129 1.00 95.56 155 CYS A O 1
ATOM 1284 N N . PRO A 1 156 ? 0.419 7.772 7.899 1.00 96.06 156 PRO A N 1
ATOM 1285 C CA . PRO A 1 156 ? 1.873 7.729 7.937 1.00 96.06 156 PRO A CA 1
ATOM 1286 C C . PRO A 1 156 ? 2.491 8.578 6.816 1.00 96.06 156 PRO A C 1
ATOM 1288 O O . PRO A 1 156 ? 2.034 8.542 5.674 1.00 96.06 156 PRO A O 1
ATOM 1291 N N . GLY A 1 157 ? 3.536 9.348 7.135 1.00 95.88 157 GLY A N 1
ATOM 1292 C CA . GLY A 1 157 ? 4.122 10.334 6.209 1.00 95.88 157 GLY A CA 1
ATOM 1293 C C . GLY A 1 157 ? 4.859 9.739 5.001 1.00 95.88 157 GLY A C 1
ATOM 1294 O O . GLY A 1 157 ? 5.195 10.462 4.069 1.00 95.88 157 GLY A O 1
ATOM 1295 N N . TRP A 1 158 ? 5.104 8.431 5.023 1.00 95.94 158 TRP A N 1
ATOM 1296 C CA . TRP A 1 158 ? 5.740 7.662 3.951 1.00 95.94 158 TRP A CA 1
ATOM 1297 C C . TRP A 1 158 ? 4.733 7.014 2.987 1.00 95.94 158 TRP A C 1
ATOM 1299 O O . TRP A 1 158 ? 5.141 6.302 2.074 1.00 95.94 158 TRP A O 1
ATOM 1309 N N . ILE A 1 159 ? 3.430 7.227 3.201 1.00 96.00 159 ILE A N 1
ATOM 1310 C CA . ILE A 1 159 ? 2.384 6.838 2.255 1.00 96.00 159 ILE A CA 1
ATOM 1311 C C . ILE A 1 159 ? 2.049 8.045 1.393 1.00 96.00 159 ILE A C 1
ATOM 1313 O O . ILE A 1 159 ? 1.811 9.150 1.888 1.00 96.00 159 ILE A O 1
ATOM 1317 N N . HIS A 1 160 ? 2.004 7.820 0.089 1.00 94.75 160 HIS A N 1
ATOM 1318 C CA . HIS A 1 160 ? 1.819 8.859 -0.903 1.00 94.75 160 HIS A CA 1
ATOM 1319 C C . HIS A 1 160 ? 0.515 8.641 -1.662 1.00 94.75 160 HIS A C 1
ATOM 1321 O O . HIS A 1 160 ? 0.113 7.514 -1.934 1.00 94.75 160 HIS A O 1
ATOM 1327 N N . SER A 1 161 ? -0.163 9.735 -2.007 1.00 92.75 161 SER A N 1
ATOM 1328 C CA . SER A 1 161 ? -1.321 9.674 -2.900 1.00 92.75 161 SER A CA 1
ATOM 1329 C C . SER A 1 161 ? -0.809 9.436 -4.312 1.00 92.75 161 SER A C 1
ATOM 1331 O O . SER A 1 161 ? 0.071 10.173 -4.772 1.00 92.75 161 SER A O 1
ATOM 1333 N N . ALA A 1 162 ? -1.359 8.442 -5.004 1.00 89.50 162 ALA A N 1
ATOM 1334 C CA . ALA A 1 162 ? -1.081 8.283 -6.420 1.00 89.50 162 ALA A CA 1
ATOM 1335 C C . ALA A 1 162 ? -1.707 9.473 -7.166 1.00 89.50 162 ALA A C 1
ATOM 1337 O O . ALA A 1 162 ? -2.850 9.869 -6.905 1.00 89.50 162 ALA A O 1
ATOM 1338 N N . LYS A 1 163 ? -0.961 10.091 -8.086 1.00 83.75 163 LYS A N 1
ATOM 1339 C CA . LYS A 1 163 ? -1.433 11.266 -8.844 1.00 83.75 163 LYS A CA 1
ATOM 1340 C C . LYS A 1 163 ? -2.384 10.875 -9.983 1.00 83.75 163 LYS A C 1
ATOM 1342 O O . LYS A 1 163 ? -2.290 11.415 -11.078 1.00 83.75 163 LYS A O 1
ATOM 1347 N N . THR A 1 164 ? -3.296 9.948 -9.716 1.00 81.25 164 THR A N 1
ATOM 1348 C CA . THR A 1 164 ? -4.243 9.391 -10.683 1.00 81.25 164 THR A CA 1
ATOM 1349 C C . THR A 1 164 ? -5.637 9.988 -10.502 1.00 81.25 164 THR A C 1
ATOM 1351 O O . THR A 1 164 ? -5.905 10.734 -9.549 1.00 81.25 164 THR A O 1
ATOM 1354 N N . GLN A 1 165 ? -6.555 9.649 -11.412 1.00 82.69 165 GLN A N 1
ATOM 1355 C CA . GLN A 1 165 ? -7.982 9.957 -11.254 1.00 82.69 165 GLN A CA 1
ATOM 1356 C C . GLN A 1 165 ? -8.624 9.156 -10.109 1.00 82.69 165 GLN A C 1
ATOM 1358 O O . GLN A 1 165 ? -9.655 9.537 -9.545 1.00 82.69 165 GLN A O 1
ATOM 1363 N N . ASN A 1 166 ? -8.008 8.037 -9.727 1.00 83.25 166 ASN A N 1
ATOM 1364 C CA . ASN A 1 166 ? -8.433 7.238 -8.598 1.00 83.25 166 ASN A CA 1
ATOM 1365 C C . ASN A 1 166 ? -7.892 7.819 -7.289 1.00 83.25 166 ASN A C 1
ATOM 1367 O O . ASN A 1 166 ? -6.876 7.382 -6.756 1.00 83.25 166 ASN A O 1
ATOM 1371 N N . TYR A 1 167 ? -8.619 8.786 -6.732 1.00 84.12 167 TYR A N 1
ATOM 1372 C CA . TYR A 1 167 ? -8.156 9.521 -5.558 1.00 84.12 167 TYR A CA 1
ATOM 1373 C C . TYR A 1 167 ? -7.853 8.662 -4.332 1.00 84.12 167 TYR A C 1
ATOM 1375 O O . TYR A 1 167 ? -7.116 9.136 -3.489 1.00 84.12 167 TYR A O 1
ATOM 1383 N N . ARG A 1 168 ? -8.386 7.439 -4.196 1.00 90.56 168 ARG A N 1
ATOM 1384 C CA . ARG A 1 168 ? -8.089 6.553 -3.053 1.00 90.56 168 ARG A CA 1
ATOM 1385 C C . ARG A 1 168 ? -6.892 5.624 -3.289 1.00 90.56 168 ARG A C 1
ATOM 1387 O O . ARG A 1 168 ? -6.529 4.875 -2.384 1.00 90.56 168 ARG A O 1
ATOM 1394 N N . CYS A 1 169 ? -6.290 5.660 -4.475 1.00 92.69 169 CYS A N 1
ATOM 1395 C CA . CYS A 1 169 ? -5.064 4.930 -4.755 1.00 92.69 169 CYS A CA 1
ATOM 1396 C C . CYS A 1 169 ? -3.892 5.581 -4.013 1.00 92.69 169 CYS A C 1
ATOM 1398 O O . CYS A 1 169 ? -3.679 6.795 -4.081 1.00 92.69 169 CYS A O 1
ATOM 1400 N N . VAL A 1 170 ? -3.120 4.760 -3.314 1.00 94.62 170 VAL A N 1
ATOM 1401 C CA . VAL A 1 170 ? -1.875 5.160 -2.663 1.00 94.62 170 VAL A CA 1
ATOM 1402 C C . VAL A 1 170 ? -0.712 4.374 -3.217 1.00 94.62 170 VAL A C 1
ATOM 1404 O O . VAL A 1 170 ? -0.899 3.309 -3.806 1.00 94.62 170 VAL A O 1
ATOM 1407 N N . TRP A 1 171 ? 0.487 4.867 -2.939 1.00 94.56 171 TRP A N 1
ATOM 1408 C CA . TRP A 1 171 ? 1.684 4.063 -3.036 1.00 94.56 171 TRP A CA 1
ATOM 1409 C C . TRP A 1 171 ? 2.655 4.301 -1.883 1.00 94.56 171 TRP A C 1
ATOM 1411 O O . TRP A 1 171 ? 2.612 5.328 -1.201 1.00 94.56 171 TRP A O 1
ATOM 1421 N N . TYR A 1 172 ? 3.531 3.327 -1.659 1.00 94.88 172 TYR A N 1
ATOM 1422 C CA . TYR A 1 172 ? 4.645 3.407 -0.716 1.00 94.88 172 TYR A CA 1
ATOM 1423 C C . TYR A 1 172 ? 5.766 2.448 -1.126 1.00 94.88 172 TYR A C 1
ATOM 1425 O O . TYR A 1 172 ? 5.542 1.496 -1.874 1.00 94.88 172 TYR A O 1
ATOM 1433 N N . HIS A 1 173 ? 6.980 2.683 -0.628 1.00 93.12 173 HIS A N 1
ATOM 1434 C CA . HIS A 1 173 ? 8.124 1.815 -0.911 1.00 93.12 173 HIS A CA 1
ATOM 1435 C C . HIS A 1 173 ? 8.049 0.480 -0.161 1.00 93.12 173 HIS A C 1
ATOM 1437 O O . HIS A 1 173 ? 7.616 0.416 0.992 1.00 93.12 173 HIS A O 1
ATOM 1443 N N . TRP A 1 174 ? 8.555 -0.575 -0.794 1.00 87.62 174 TRP A N 1
ATOM 1444 C CA . TRP A 1 174 ? 8.756 -1.891 -0.197 1.00 87.62 174 TRP A CA 1
ATOM 1445 C C . TRP A 1 174 ? 10.228 -2.321 -0.308 1.00 87.62 174 TRP A C 1
ATOM 1447 O O . TRP A 1 174 ? 10.881 -1.969 -1.286 1.00 87.62 174 TRP A O 1
ATOM 1457 N N . PRO A 1 175 ? 10.768 -3.100 0.650 1.00 88.94 175 PRO A N 1
ATOM 1458 C CA . PRO A 1 175 ? 10.170 -3.507 1.923 1.00 88.94 175 PRO A CA 1
ATOM 1459 C C . PRO A 1 175 ? 10.039 -2.361 2.928 1.00 88.94 175 PRO A C 1
ATOM 1461 O O . PRO A 1 175 ? 10.882 -1.473 2.996 1.00 88.94 175 PRO A O 1
ATOM 1464 N N . LEU A 1 176 ? 9.009 -2.425 3.782 1.00 88.38 176 LEU A N 1
ATOM 1465 C CA . LEU A 1 176 ? 8.852 -1.450 4.864 1.00 88.38 176 LEU A CA 1
ATOM 1466 C C . LEU A 1 176 ? 10.044 -1.507 5.836 1.00 88.38 176 LEU A C 1
ATOM 1468 O O . LEU A 1 176 ? 10.432 -2.588 6.312 1.00 88.38 176 LEU A O 1
ATOM 1472 N N . THR A 1 177 ? 10.579 -0.339 6.183 1.00 91.25 177 THR A N 1
ATOM 1473 C CA . THR A 1 177 ? 11.604 -0.165 7.220 1.00 91.25 177 THR A CA 1
ATOM 1474 C C . THR A 1 177 ? 11.066 -0.550 8.601 1.00 91.25 177 THR A C 1
ATOM 1476 O O . THR A 1 177 ? 9.865 -0.736 8.807 1.00 91.25 177 THR A O 1
ATOM 1479 N N . ILE A 1 178 ? 11.961 -0.683 9.582 1.00 90.12 178 ILE A N 1
ATOM 1480 C CA . ILE A 1 178 ? 11.576 -1.015 10.963 1.00 90.12 178 ILE A CA 1
ATOM 1481 C C . ILE A 1 178 ? 10.635 0.053 11.539 1.00 90.12 178 ILE A C 1
ATOM 1483 O O . ILE A 1 178 ? 9.620 -0.298 12.136 1.00 90.12 178 ILE A O 1
ATOM 1487 N N . ASN A 1 179 ? 10.929 1.332 11.300 1.00 93.06 179 ASN A N 1
ATOM 1488 C CA . ASN A 1 179 ? 10.106 2.442 11.784 1.00 93.06 179 ASN A CA 1
ATOM 1489 C C . ASN A 1 179 ? 8.726 2.437 11.116 1.00 93.06 179 ASN A C 1
ATOM 1491 O O . ASN A 1 179 ? 7.715 2.499 11.803 1.00 93.06 179 ASN A O 1
ATOM 1495 N N . GLN A 1 180 ? 8.670 2.227 9.798 1.00 94.56 180 GLN A N 1
ATOM 1496 C CA . GLN A 1 180 ? 7.401 2.127 9.067 1.00 94.56 180 GLN A CA 1
ATOM 1497 C C . GLN A 1 180 ? 6.543 0.953 9.553 1.00 94.56 180 GLN A C 1
ATOM 1499 O O . GLN A 1 180 ? 5.331 1.084 9.695 1.00 94.56 180 GLN A O 1
ATOM 1504 N N . LYS A 1 181 ? 7.165 -0.196 9.854 1.00 91.94 181 LYS A N 1
ATOM 1505 C CA . LYS A 1 181 ? 6.483 -1.348 10.467 1.00 91.94 181 LYS A CA 1
ATOM 1506 C C . LYS A 1 181 ? 5.929 -1.002 11.848 1.00 91.94 181 LYS A C 1
ATOM 1508 O O . LYS A 1 181 ? 4.801 -1.377 12.155 1.00 91.94 181 LYS A O 1
ATOM 1513 N N . HIS A 1 182 ? 6.693 -0.273 12.655 1.00 91.00 182 HIS A N 1
ATOM 1514 C CA . HIS A 1 182 ? 6.249 0.185 13.965 1.00 91.00 182 HIS A CA 1
ATOM 1515 C C . HIS A 1 182 ? 5.051 1.147 13.867 1.00 91.00 182 HIS A C 1
ATOM 1517 O O . HIS A 1 182 ? 4.091 0.977 14.616 1.00 91.00 182 HIS A O 1
ATOM 1523 N N . ASP A 1 183 ? 5.052 2.079 12.906 1.00 92.38 183 ASP A N 1
ATOM 1524 C CA . ASP A 1 183 ? 3.948 3.031 12.675 1.00 92.38 183 ASP A CA 1
ATOM 1525 C C . ASP A 1 183 ? 2.603 2.337 12.409 1.00 92.38 183 ASP A C 1
ATOM 1527 O O . ASP A 1 183 ? 1.545 2.840 12.783 1.00 92.38 183 ASP A O 1
ATOM 1531 N N . ILE A 1 184 ? 2.635 1.158 11.780 1.00 93.25 184 ILE A N 1
ATOM 1532 C CA . ILE A 1 184 ? 1.437 0.359 11.463 1.00 93.25 184 ILE A CA 1
ATOM 1533 C C . ILE A 1 184 ? 1.162 -0.725 12.510 1.00 93.25 184 ILE A C 1
ATOM 1535 O O . ILE A 1 184 ? 0.422 -1.679 12.262 1.00 93.25 184 ILE A O 1
ATOM 1539 N N . GLY A 1 185 ? 1.791 -0.592 13.678 1.00 90.00 185 GLY A N 1
ATOM 1540 C CA . GLY A 1 185 ? 1.602 -1.460 14.827 1.00 90.00 185 GLY A CA 1
ATOM 1541 C C . GLY A 1 185 ? 2.309 -2.807 14.730 1.00 90.00 185 GLY A C 1
ATOM 1542 O O . GLY A 1 185 ? 2.099 -3.623 15.618 1.00 90.00 185 GLY A O 1
ATOM 1543 N N . ILE A 1 186 ? 3.139 -3.077 13.713 1.00 87.81 186 ILE A N 1
ATOM 1544 C CA . ILE A 1 186 ? 3.938 -4.310 13.626 1.00 87.81 186 ILE A CA 1
ATOM 1545 C C . ILE A 1 186 ? 5.175 -4.145 14.504 1.00 87.81 186 ILE A C 1
ATOM 1547 O O . ILE A 1 186 ? 6.241 -3.707 14.062 1.00 87.81 186 ILE A O 1
ATOM 1551 N N . ILE A 1 187 ? 5.044 -4.539 15.765 1.00 80.12 187 ILE A N 1
ATOM 1552 C CA . ILE A 1 187 ? 6.153 -4.488 16.711 1.00 80.12 187 ILE A CA 1
ATOM 1553 C C . ILE A 1 187 ? 6.843 -5.849 16.696 1.00 80.12 187 ILE A C 1
ATOM 1555 O O . ILE A 1 187 ? 6.318 -6.852 17.189 1.00 80.12 187 ILE A O 1
ATOM 1559 N N . ARG A 1 188 ? 8.057 -5.901 16.134 1.00 60.81 188 ARG A N 1
ATOM 1560 C CA . ARG A 1 188 ? 8.945 -7.052 16.324 1.00 60.81 188 ARG A CA 1
ATOM 1561 C C . ARG A 1 188 ? 9.439 -7.035 17.763 1.00 60.81 188 ARG A C 1
ATOM 1563 O O . ARG A 1 188 ? 10.508 -6.513 18.058 1.00 60.81 188 ARG A O 1
ATOM 1570 N N . TYR A 1 189 ? 8.682 -7.653 18.662 1.00 54.78 189 TYR A N 1
ATOM 1571 C CA . TYR A 1 189 ? 9.290 -8.117 19.894 1.00 54.78 189 TYR A CA 1
ATOM 1572 C C . TYR A 1 189 ? 10.373 -9.108 19.518 1.00 54.78 189 TYR A C 1
ATOM 1574 O O . TYR A 1 189 ? 10.140 -10.047 18.751 1.00 54.78 189 TYR A O 1
ATOM 1582 N N . ILE A 1 190 ? 11.541 -8.922 20.117 1.00 49.34 190 ILE A N 1
ATOM 1583 C CA . ILE A 1 190 ? 12.543 -9.962 20.253 1.00 49.34 190 ILE A CA 1
ATOM 1584 C C . ILE A 1 190 ? 11.930 -11.050 21.160 1.00 49.34 190 ILE A C 1
ATOM 1586 O O . ILE A 1 190 ? 12.336 -11.250 22.299 1.00 49.34 190 ILE A O 1
ATOM 1590 N N . ARG A 1 191 ? 10.887 -11.746 20.682 1.00 44.00 191 ARG A N 1
ATOM 1591 C CA . ARG A 1 191 ? 10.302 -12.921 21.338 1.00 44.00 191 ARG A CA 1
ATOM 1592 C C . ARG A 1 191 ? 11.386 -13.974 21.544 1.00 44.00 191 ARG A C 1
ATOM 1594 O O . ARG A 1 191 ? 11.355 -14.666 22.549 1.00 44.00 191 ARG A O 1
ATOM 1601 N N . TYR A 1 192 ? 12.396 -13.997 20.673 1.00 45.34 192 TYR A N 1
ATOM 1602 C CA . TYR A 1 192 ? 13.613 -14.771 20.879 1.00 45.34 192 TYR A CA 1
ATOM 1603 C C . TYR A 1 192 ? 14.392 -14.342 22.134 1.00 45.34 192 TYR A C 1
ATOM 1605 O O . TYR A 1 192 ? 14.799 -15.219 22.875 1.00 45.34 192 TYR A O 1
ATOM 1613 N N . LEU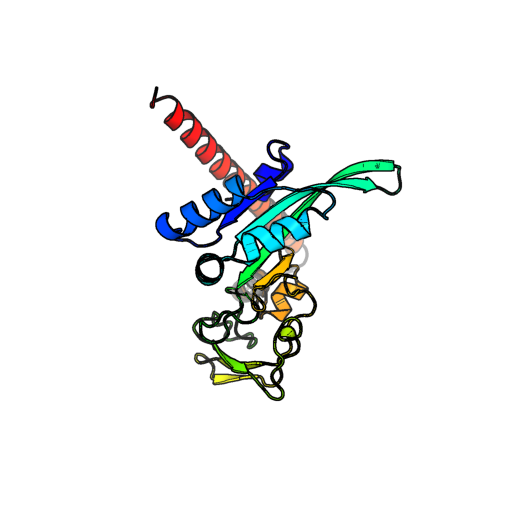 A 1 193 ? 14.523 -13.051 22.472 1.00 43.94 193 LEU A N 1
ATOM 1614 C CA . LEU A 1 193 ? 15.286 -12.632 23.661 1.00 43.94 193 LEU A CA 1
ATOM 1615 C C . LEU A 1 193 ? 14.569 -13.005 24.956 1.00 43.94 193 LEU A C 1
ATOM 1617 O O . LEU A 1 193 ? 15.214 -13.457 25.888 1.00 43.94 193 LEU A O 1
ATOM 1621 N N . ILE A 1 194 ? 13.241 -12.847 25.025 1.00 47.91 194 ILE A N 1
ATOM 1622 C CA . ILE A 1 194 ? 12.475 -13.165 26.243 1.00 47.91 194 ILE A CA 1
ATOM 1623 C C . ILE A 1 194 ? 12.308 -14.681 26.417 1.00 47.91 194 ILE A C 1
ATOM 1625 O O . ILE A 1 194 ? 12.347 -15.159 27.549 1.00 47.91 194 ILE A O 1
ATOM 1629 N N . VAL A 1 195 ? 12.158 -15.452 25.331 1.00 48.06 195 VAL A N 1
ATOM 1630 C CA . VAL A 1 195 ? 12.154 -16.925 25.404 1.00 48.06 195 VAL A CA 1
ATOM 1631 C C . VAL A 1 195 ? 13.542 -17.451 25.779 1.00 48.06 195 VAL A C 1
ATOM 1633 O O . VAL A 1 195 ? 13.624 -18.323 26.638 1.00 48.06 195 VAL A O 1
ATOM 1636 N N . ILE A 1 196 ? 14.624 -16.872 25.241 1.00 49.88 196 ILE A N 1
ATOM 1637 C CA . ILE A 1 196 ? 15.999 -17.201 25.647 1.00 49.88 196 ILE A CA 1
ATOM 1638 C C . ILE A 1 196 ? 16.228 -16.825 27.122 1.00 49.88 196 ILE A C 1
ATOM 1640 O O . ILE A 1 196 ? 16.650 -17.673 27.899 1.00 49.88 196 ILE A O 1
ATOM 1644 N N . LEU A 1 197 ? 15.851 -15.620 27.564 1.00 44.56 197 LEU A N 1
ATOM 1645 C CA . LEU A 1 197 ? 16.022 -15.185 28.960 1.00 44.56 197 LEU A CA 1
ATOM 1646 C C . LEU A 1 197 ? 15.166 -15.989 29.956 1.00 44.56 197 LEU A C 1
ATOM 1648 O O . LEU A 1 197 ? 15.621 -16.269 31.064 1.00 44.56 197 LEU A O 1
ATOM 1652 N N . ARG A 1 198 ? 13.947 -16.414 29.586 1.00 41.34 198 ARG A N 1
ATOM 1653 C CA . ARG A 1 198 ? 13.117 -17.292 30.436 1.00 41.34 198 ARG A CA 1
ATOM 1654 C C . ARG A 1 198 ? 13.617 -18.736 30.470 1.00 41.34 198 ARG A C 1
ATOM 1656 O O . ARG A 1 198 ? 13.546 -19.347 31.532 1.00 41.34 198 ARG A O 1
ATOM 1663 N N . ALA A 1 199 ? 14.148 -19.266 29.367 1.00 47.53 199 ALA A N 1
ATOM 1664 C CA . ALA A 1 199 ? 14.797 -20.578 29.366 1.00 47.53 199 ALA A CA 1
ATOM 1665 C C . ALA A 1 199 ? 16.052 -20.577 30.261 1.00 47.53 199 ALA A C 1
ATOM 1667 O O . ALA A 1 199 ? 16.233 -21.491 31.062 1.00 47.53 199 ALA A O 1
ATOM 1668 N N . MET A 1 200 ? 16.843 -19.497 30.221 1.00 44.59 200 MET A N 1
ATOM 1669 C CA . MET A 1 200 ? 18.039 -19.326 31.057 1.00 44.59 200 MET A CA 1
ATOM 1670 C C . MET A 1 200 ? 17.712 -19.223 32.556 1.00 44.59 200 MET A C 1
ATOM 1672 O O . MET A 1 200 ? 18.407 -19.810 33.379 1.00 44.59 200 MET A O 1
ATOM 1676 N N . CYS A 1 201 ? 16.617 -18.555 32.933 1.00 44.09 201 CYS A N 1
ATOM 1677 C CA . CYS A 1 201 ? 16.231 -18.426 34.344 1.00 44.09 201 CYS A CA 1
ATOM 1678 C C . CYS A 1 201 ? 15.637 -19.725 34.936 1.00 44.09 201 CYS A C 1
ATOM 1680 O O . CYS A 1 201 ? 15.711 -19.948 36.141 1.00 44.09 201 CYS A O 1
ATOM 1682 N N . CYS A 1 202 ? 15.075 -20.609 34.100 1.00 45.38 202 CYS A N 1
ATOM 1683 C CA . CYS A 1 202 ? 14.565 -21.913 34.542 1.00 45.38 202 CYS A CA 1
ATOM 1684 C C . CYS A 1 202 ? 15.649 -22.999 34.653 1.00 45.38 202 CYS A C 1
ATOM 1686 O O . CYS A 1 202 ? 15.434 -23.968 35.378 1.00 45.38 202 CYS A O 1
ATOM 1688 N N . GLN A 1 203 ? 16.797 -22.850 33.980 1.00 47.00 203 GLN A N 1
ATOM 1689 C CA . GLN A 1 203 ? 17.911 -23.806 34.065 1.00 47.00 203 GLN A CA 1
ATOM 1690 C C . GLN A 1 203 ? 18.968 -23.438 35.118 1.00 47.00 203 GLN A C 1
ATOM 1692 O O . GLN A 1 203 ? 19.588 -24.339 35.677 1.00 47.00 203 GLN A O 1
ATOM 1697 N N . CYS A 1 204 ? 19.121 -22.164 35.494 1.00 43.66 204 CYS A N 1
ATOM 1698 C CA . CYS A 1 204 ? 20.071 -21.744 36.535 1.00 43.66 204 CYS A CA 1
ATOM 1699 C C . CYS A 1 204 ? 19.506 -21.868 37.963 1.00 43.66 204 CYS A C 1
ATOM 1701 O O . CYS A 1 204 ? 19.573 -20.933 38.760 1.00 43.66 204 CYS A O 1
ATOM 1703 N N . ARG A 1 205 ? 18.955 -23.041 38.306 1.00 41.09 205 ARG A N 1
ATOM 1704 C CA . ARG A 1 205 ? 18.631 -23.423 39.695 1.00 41.09 205 ARG A CA 1
ATOM 1705 C C . ARG A 1 205 ? 19.728 -24.2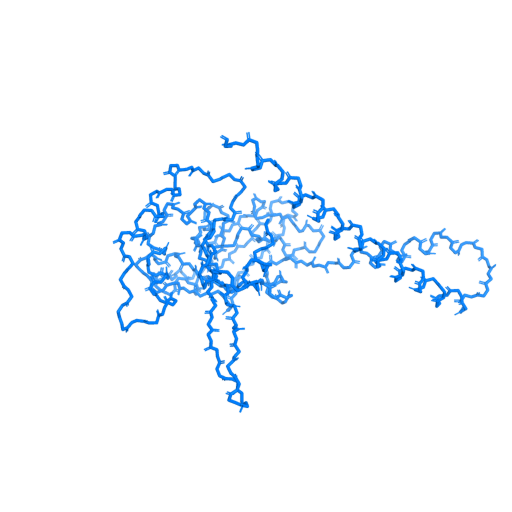67 40.352 1.00 41.09 205 ARG A C 1
ATOM 1707 O O . ARG A 1 205 ? 19.471 -24.941 41.346 1.00 41.09 205 ARG A O 1
ATOM 1714 N N . CYS A 1 206 ? 20.943 -24.209 39.816 1.00 41.31 206 CYS A N 1
ATOM 1715 C CA . CYS A 1 206 ? 22.125 -24.814 40.407 1.00 41.31 206 CYS A CA 1
ATOM 1716 C C . CYS A 1 206 ? 23.242 -23.772 40.448 1.00 41.31 206 CYS A C 1
ATOM 1718 O O . CYS A 1 206 ? 23.616 -23.198 39.429 1.00 41.31 206 CYS A O 1
ATOM 1720 N N . SER A 1 207 ? 23.719 -23.511 41.659 1.00 45.28 207 SER A N 1
ATOM 1721 C CA . SER A 1 207 ? 24.922 -22.756 41.979 1.00 45.28 207 SER A CA 1
ATOM 1722 C C . SER A 1 207 ? 26.093 -23.250 41.128 1.00 45.28 207 SER A C 1
ATOM 1724 O O . SER A 1 207 ? 26.357 -24.438 41.199 1.00 45.28 207 SER A O 1
ATOM 1726 N N . TYR A 1 208 ? 26.740 -22.392 40.330 1.00 41.97 208 TYR A N 1
ATOM 1727 C CA . TYR A 1 208 ? 28.187 -22.364 40.023 1.00 41.97 208 TYR A CA 1
ATOM 1728 C C . TYR A 1 208 ? 28.492 -21.282 38.956 1.00 41.97 208 TYR A C 1
ATOM 1730 O O . TYR A 1 208 ? 27.621 -20.891 38.178 1.00 41.97 208 TYR A O 1
ATOM 1738 N N . ASP A 1 209 ? 29.717 -20.752 39.001 1.00 48.12 209 ASP A N 1
ATOM 1739 C CA . ASP A 1 209 ? 30.258 -19.590 38.273 1.00 48.12 209 ASP A CA 1
ATOM 1740 C C . ASP A 1 209 ? 29.882 -19.477 36.779 1.00 48.12 209 ASP A C 1
ATOM 1742 O O . ASP A 1 209 ? 30.174 -20.349 35.969 1.00 48.12 209 ASP A O 1
ATOM 1746 N N . CYS A 1 210 ? 29.290 -18.338 36.398 1.00 43.41 210 CYS A N 1
ATOM 1747 C CA . CYS A 1 210 ? 28.585 -18.120 35.123 1.00 43.41 210 CYS A CA 1
ATOM 1748 C C . CYS A 1 210 ? 29.292 -17.176 34.121 1.00 43.41 210 CYS A C 1
ATOM 1750 O O . CYS A 1 210 ? 28.625 -16.543 33.305 1.00 43.41 210 CYS A O 1
ATOM 1752 N N . SER A 1 211 ? 30.619 -17.015 34.156 1.00 46.31 211 SER A N 1
ATOM 1753 C CA . SER A 1 211 ? 31.308 -16.069 33.249 1.00 46.31 211 SER A CA 1
ATOM 1754 C C . SER A 1 211 ? 31.964 -16.716 32.022 1.00 46.31 211 SER A C 1
ATOM 1756 O O . SER A 1 211 ? 32.038 -16.077 30.973 1.00 46.31 211 SER A O 1
ATOM 1758 N N . VAL A 1 212 ? 32.388 -17.982 32.099 1.00 47.44 212 VAL A N 1
ATOM 1759 C CA . VAL A 1 212 ? 33.131 -18.653 31.010 1.00 47.44 212 VAL A CA 1
ATOM 1760 C C . VAL A 1 212 ? 32.201 -19.387 30.029 1.00 47.44 212 VAL A C 1
ATOM 1762 O O . VAL A 1 212 ? 32.464 -19.407 28.826 1.00 47.44 212 VAL A O 1
ATOM 1765 N N . ASP A 1 213 ? 31.046 -19.870 30.491 1.00 52.56 213 ASP A N 1
ATOM 1766 C CA . ASP A 1 213 ? 30.098 -20.613 29.647 1.00 52.56 213 ASP A CA 1
ATOM 1767 C C . ASP A 1 213 ? 29.287 -19.732 28.690 1.00 52.56 213 ASP A C 1
ATOM 1769 O O . ASP A 1 213 ? 28.815 -20.207 27.658 1.00 52.56 213 ASP A O 1
ATOM 1773 N N . ILE A 1 214 ? 29.164 -18.428 28.959 1.00 46.81 214 ILE A N 1
ATOM 1774 C CA . ILE A 1 214 ? 28.389 -17.517 28.104 1.00 46.81 214 ILE A CA 1
ATOM 1775 C C . ILE A 1 214 ? 29.033 -17.378 26.718 1.00 46.81 214 ILE A C 1
ATOM 1777 O O . ILE A 1 214 ? 28.324 -17.355 25.713 1.00 46.81 214 ILE A O 1
ATOM 1781 N N . ILE A 1 215 ? 30.366 -17.332 26.628 1.00 50.12 215 ILE A N 1
ATOM 1782 C CA . ILE A 1 215 ? 31.065 -17.174 25.342 1.00 50.12 215 ILE A CA 1
ATOM 1783 C C . ILE A 1 215 ? 30.984 -18.464 24.519 1.00 50.12 215 ILE A C 1
ATOM 1785 O O . ILE A 1 215 ? 30.640 -18.409 23.336 1.00 50.12 215 ILE A O 1
ATOM 1789 N N . ALA A 1 216 ? 31.219 -19.621 25.145 1.00 49.06 216 ALA A N 1
ATOM 1790 C CA . ALA A 1 216 ? 31.075 -20.923 24.493 1.00 49.06 216 ALA A CA 1
ATOM 1791 C C . ALA A 1 216 ? 29.625 -21.164 24.033 1.00 49.06 216 ALA A C 1
ATOM 1793 O O . ALA A 1 216 ? 29.382 -21.657 22.930 1.00 49.06 216 ALA A O 1
ATOM 1794 N N . PHE A 1 217 ? 28.648 -20.724 24.828 1.00 48.38 217 PHE A N 1
ATOM 1795 C CA . PHE A 1 217 ? 27.234 -20.810 24.487 1.00 48.38 217 PHE A CA 1
ATOM 1796 C C . PHE A 1 217 ? 26.844 -19.861 23.345 1.00 48.38 217 PHE A C 1
ATOM 1798 O O . PHE A 1 217 ? 26.148 -20.278 22.421 1.00 48.38 217 PHE A O 1
ATOM 1805 N N . ILE A 1 218 ? 27.335 -18.615 23.327 1.00 51.25 218 ILE A N 1
ATOM 1806 C CA . ILE A 1 218 ? 27.133 -17.686 22.198 1.00 51.25 218 ILE A CA 1
ATOM 1807 C C . ILE A 1 218 ? 27.747 -18.256 20.913 1.00 51.25 218 ILE A C 1
ATOM 1809 O O . ILE A 1 218 ? 27.127 -18.189 19.850 1.00 51.25 218 ILE A O 1
ATOM 1813 N N . GLN A 1 219 ? 28.932 -18.863 20.995 1.00 54.00 219 GLN A N 1
ATOM 1814 C CA . GLN A 1 219 ? 29.573 -19.517 19.853 1.00 54.00 219 GLN A CA 1
ATOM 1815 C C . GLN A 1 219 ? 28.763 -20.719 19.350 1.00 54.00 219 GLN A C 1
ATOM 1817 O O . GLN A 1 219 ? 28.574 -20.861 18.140 1.00 54.00 219 GLN A O 1
ATOM 1822 N N . LEU A 1 220 ? 28.210 -21.533 20.253 1.00 54.41 220 LEU A N 1
ATOM 1823 C CA . LEU A 1 220 ? 27.330 -22.646 19.898 1.00 54.41 220 LEU A CA 1
ATOM 1824 C C . LEU A 1 220 ? 26.032 -22.157 19.233 1.00 54.41 220 LEU A C 1
ATOM 1826 O O . LEU A 1 220 ? 25.624 -22.700 18.207 1.00 54.41 220 LEU A O 1
ATOM 1830 N N . GLN A 1 221 ? 25.418 -21.090 19.750 1.00 49.28 221 GLN A N 1
ATOM 1831 C CA . GLN A 1 221 ? 24.218 -20.481 19.162 1.00 49.28 221 GLN A CA 1
ATOM 1832 C C . GLN A 1 221 ? 24.497 -19.891 17.773 1.00 49.28 221 GLN A C 1
ATOM 1834 O O . GLN A 1 221 ? 23.706 -20.083 16.849 1.00 49.28 221 GLN A O 1
ATOM 1839 N N . LEU A 1 222 ? 25.647 -19.240 17.575 1.00 54.22 222 LEU A N 1
ATOM 1840 C CA . LEU A 1 222 ? 26.078 -18.762 16.257 1.00 54.22 222 LEU A CA 1
ATOM 1841 C C . LEU A 1 222 ? 26.324 -19.921 15.282 1.00 54.22 222 LEU A C 1
ATOM 1843 O O . LEU A 1 222 ? 25.968 -19.816 14.105 1.00 54.22 222 LEU A O 1
ATOM 1847 N N . HIS A 1 223 ? 26.880 -21.038 15.755 1.00 57.78 223 HIS A N 1
ATOM 1848 C CA . HIS A 1 223 ? 27.060 -22.241 14.944 1.00 57.78 223 HIS A CA 1
ATOM 1849 C C . HIS A 1 223 ? 25.734 -22.891 14.547 1.00 57.78 223 HIS A C 1
ATOM 1851 O O . HIS A 1 223 ? 25.559 -23.228 13.376 1.00 57.78 223 HIS A O 1
ATOM 1857 N N . LEU A 1 224 ? 24.778 -22.999 15.471 1.00 48.69 224 LEU A N 1
ATOM 1858 C CA . LEU A 1 224 ? 23.441 -23.528 15.193 1.00 48.69 224 LEU A CA 1
ATOM 1859 C C . LEU A 1 224 ? 22.656 -22.620 14.241 1.00 48.69 224 LEU A C 1
ATOM 1861 O O . LEU A 1 224 ? 22.007 -23.108 13.320 1.00 48.69 224 LEU A O 1
ATOM 1865 N N . CYS A 1 225 ? 22.784 -21.300 14.386 1.00 49.44 225 CYS A N 1
ATOM 1866 C CA . CYS A 1 225 ? 22.156 -20.338 13.484 1.00 49.44 225 CYS A CA 1
ATOM 1867 C C . CYS A 1 225 ? 22.749 -20.428 12.064 1.00 49.44 225 CYS A C 1
ATOM 1869 O O . CYS A 1 225 ? 22.017 -20.447 11.074 1.00 49.44 225 CYS A O 1
ATOM 1871 N N . ARG A 1 226 ? 24.075 -20.596 11.944 1.00 56.44 226 ARG A N 1
ATOM 1872 C CA . ARG A 1 226 ? 24.746 -20.862 10.658 1.00 56.44 226 ARG A CA 1
ATOM 1873 C C . ARG A 1 226 ? 24.328 -22.202 10.047 1.00 56.44 226 ARG A C 1
ATOM 1875 O O . ARG A 1 226 ? 24.133 -22.269 8.836 1.00 56.44 226 ARG A O 1
ATOM 1882 N N . ALA A 1 227 ? 24.173 -23.251 10.854 1.00 50.69 227 ALA A N 1
ATOM 1883 C CA . ALA A 1 227 ? 23.710 -24.559 10.392 1.00 50.69 227 ALA A CA 1
ATOM 1884 C C . ALA A 1 227 ? 22.256 -24.503 9.896 1.00 50.69 227 ALA A C 1
ATOM 1886 O O . ALA A 1 227 ? 21.951 -25.029 8.828 1.00 50.69 227 ALA A O 1
ATOM 1887 N N . PHE A 1 228 ? 21.385 -23.788 10.610 1.00 45.81 228 PHE A N 1
ATOM 1888 C CA . PHE A 1 228 ? 19.996 -23.576 10.212 1.00 45.81 228 PHE A CA 1
ATOM 1889 C C . PHE A 1 228 ? 19.885 -22.779 8.906 1.00 45.81 228 PHE A C 1
ATOM 1891 O O . PHE A 1 228 ? 19.149 -23.171 8.006 1.00 45.81 228 PHE A O 1
ATOM 1898 N N . LEU A 1 229 ? 20.670 -21.710 8.744 1.00 49.66 229 LEU A N 1
ATOM 1899 C CA . LEU A 1 229 ? 20.703 -20.942 7.493 1.00 49.66 229 LEU A CA 1
ATOM 1900 C C . LEU A 1 229 ? 21.217 -21.773 6.308 1.00 49.66 229 LEU A C 1
ATOM 1902 O O . LEU A 1 229 ? 20.684 -21.655 5.206 1.00 49.66 229 LEU A O 1
ATOM 1906 N N . ARG A 1 230 ? 22.199 -22.660 6.526 1.00 54.47 230 ARG A N 1
ATOM 1907 C CA . ARG A 1 230 ? 22.656 -23.619 5.505 1.00 54.47 230 ARG A CA 1
ATOM 1908 C C . ARG A 1 230 ? 21.579 -24.643 5.150 1.00 54.47 230 ARG A C 1
ATOM 1910 O O . ARG A 1 230 ? 21.408 -24.941 3.975 1.00 54.47 230 ARG A O 1
ATOM 1917 N N . PHE A 1 231 ? 20.834 -25.139 6.136 1.00 46.44 231 PHE A N 1
ATOM 1918 C CA . PHE A 1 231 ? 19.715 -26.056 5.914 1.00 46.44 231 PHE A CA 1
ATOM 1919 C C . PHE A 1 231 ? 18.583 -25.398 5.112 1.00 46.44 231 PHE A C 1
ATOM 1921 O O . PHE A 1 231 ? 18.082 -25.984 4.157 1.00 46.44 231 PHE A O 1
ATOM 1928 N N . VAL A 1 232 ? 18.230 -24.150 5.435 1.00 43.97 232 VAL A N 1
ATOM 1929 C CA . VAL A 1 232 ? 17.247 -23.370 4.667 1.00 43.97 232 VAL A CA 1
ATOM 1930 C C . VAL A 1 232 ? 17.742 -23.113 3.239 1.00 43.97 232 VAL A C 1
ATOM 1932 O O . VAL A 1 232 ? 16.975 -23.282 2.294 1.00 43.97 232 VAL A O 1
ATOM 1935 N N . GLY A 1 233 ? 19.024 -22.778 3.057 1.00 51.59 233 GLY A N 1
ATOM 1936 C CA . GLY A 1 233 ? 19.634 -22.641 1.730 1.00 51.59 233 GLY A CA 1
ATOM 1937 C C . GLY A 1 233 ? 19.581 -23.935 0.910 1.00 51.59 233 GLY A C 1
ATOM 1938 O O . GLY A 1 233 ? 19.191 -23.908 -0.255 1.00 51.59 233 GLY A O 1
ATOM 1939 N N . TRP A 1 234 ? 19.885 -25.077 1.532 1.00 63.72 234 TRP A N 1
ATOM 1940 C CA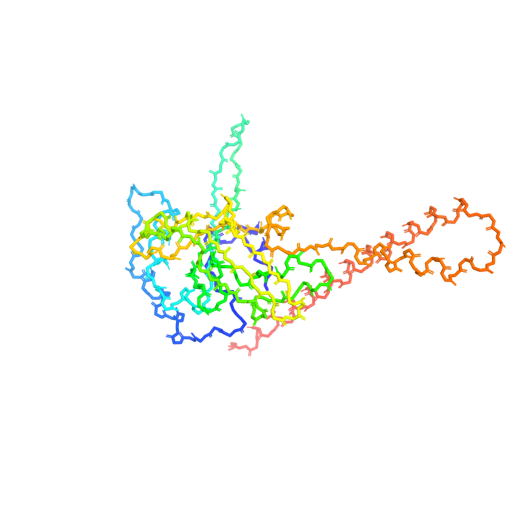 . TRP A 1 234 ? 19.800 -26.396 0.900 1.00 63.72 234 TRP A CA 1
ATOM 1941 C C . TRP A 1 234 ? 18.362 -26.760 0.506 1.00 63.72 234 TRP A C 1
ATOM 1943 O O . TRP A 1 234 ? 18.124 -27.174 -0.624 1.00 63.72 234 TRP A O 1
ATOM 1953 N N . MET A 1 235 ? 17.382 -26.510 1.380 1.00 38.78 235 MET A N 1
ATOM 1954 C CA . MET A 1 235 ? 15.957 -26.717 1.085 1.00 38.78 235 MET A CA 1
ATOM 1955 C C . MET A 1 235 ? 15.483 -25.890 -0.120 1.00 38.78 235 MET A C 1
ATOM 1957 O O . MET A 1 235 ? 14.714 -26.379 -0.947 1.00 38.78 235 MET A O 1
ATOM 1961 N N . ILE A 1 236 ? 15.958 -24.647 -0.249 1.00 52.66 236 ILE A N 1
ATOM 1962 C CA . ILE A 1 236 ? 15.665 -23.786 -1.405 1.00 52.66 236 ILE A CA 1
ATOM 1963 C C . ILE A 1 236 ? 16.299 -24.362 -2.682 1.00 52.66 236 ILE A C 1
ATOM 1965 O O . ILE A 1 236 ? 15.652 -24.400 -3.729 1.00 52.66 236 ILE A O 1
ATOM 1969 N N . GLN A 1 237 ? 17.531 -24.865 -2.596 1.00 55.44 237 GLN A N 1
ATOM 1970 C CA . GLN A 1 237 ? 18.247 -25.452 -3.729 1.00 55.44 237 GLN A CA 1
ATOM 1971 C C . GLN A 1 237 ? 17.619 -26.777 -4.201 1.00 55.44 237 GLN A C 1
ATOM 1973 O O . GLN A 1 237 ? 17.459 -26.985 -5.403 1.00 55.44 237 GLN A O 1
ATOM 1978 N N . CYS A 1 238 ? 17.177 -27.634 -3.275 1.00 47.03 238 CYS A N 1
ATOM 1979 C CA . CYS A 1 238 ? 16.451 -28.866 -3.592 1.00 47.03 238 CYS A CA 1
ATOM 1980 C C . CYS A 1 238 ? 15.100 -28.588 -4.261 1.00 47.03 238 CYS A C 1
ATOM 1982 O O . CYS A 1 238 ? 14.755 -29.261 -5.231 1.00 47.03 238 CYS A O 1
ATOM 1984 N N . ASN A 1 239 ? 14.368 -27.563 -3.809 1.00 40.56 239 ASN A N 1
ATOM 1985 C CA . ASN A 1 239 ? 13.121 -27.152 -4.460 1.00 40.56 239 ASN A CA 1
ATOM 1986 C C . ASN A 1 239 ? 13.353 -26.611 -5.881 1.00 40.56 239 ASN A C 1
ATOM 1988 O O . ASN A 1 239 ? 12.554 -26.884 -6.775 1.00 40.56 239 ASN A O 1
ATOM 1992 N N . SER A 1 240 ? 14.462 -25.900 -6.107 1.00 46.38 240 SER A N 1
ATOM 1993 C CA . SER A 1 240 ? 14.857 -25.418 -7.438 1.00 46.38 240 SER A CA 1
ATOM 1994 C C . SER A 1 240 ? 15.203 -26.570 -8.399 1.00 46.38 240 SER A C 1
ATOM 1996 O O . SER A 1 240 ? 14.722 -26.604 -9.531 1.00 46.38 240 SER A O 1
ATOM 1998 N N . MET A 1 241 ? 15.948 -27.583 -7.934 1.00 44.34 241 MET A N 1
ATOM 1999 C CA . MET A 1 241 ? 16.255 -28.780 -8.737 1.00 44.34 241 MET A CA 1
ATOM 2000 C C . MET A 1 241 ? 15.017 -29.624 -9.062 1.00 44.34 241 MET A C 1
ATOM 2002 O O . MET A 1 241 ? 14.917 -30.165 -10.163 1.00 44.34 241 MET A O 1
ATOM 2006 N N . MET A 1 242 ? 14.066 -29.741 -8.132 1.00 43.81 242 MET A N 1
ATOM 2007 C CA . MET A 1 242 ? 12.807 -30.449 -8.385 1.00 43.81 242 MET A CA 1
ATOM 2008 C C . MET A 1 242 ? 11.980 -29.771 -9.483 1.00 43.81 242 MET A C 1
ATOM 2010 O O . MET A 1 242 ? 11.446 -30.454 -10.354 1.00 43.81 242 MET A O 1
ATOM 2014 N N . TRP A 1 243 ? 11.924 -28.438 -9.481 1.00 44.03 243 TRP A N 1
ATOM 2015 C CA . TRP A 1 243 ? 11.236 -27.664 -10.516 1.00 44.03 243 TRP A CA 1
ATOM 2016 C C . TRP A 1 243 ? 11.898 -27.789 -11.891 1.00 44.03 243 TRP A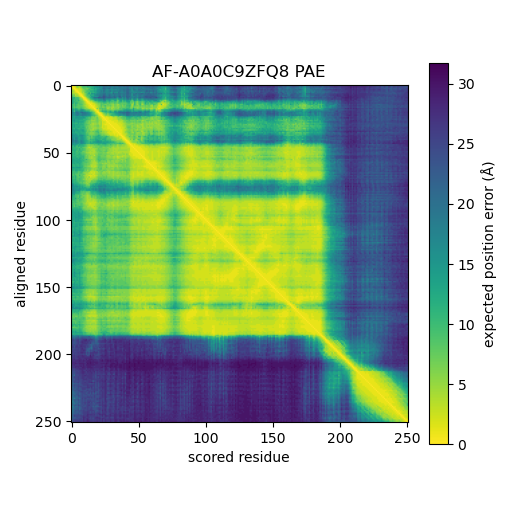 C 1
ATOM 2018 O O . TRP A 1 243 ? 11.198 -27.902 -12.897 1.00 44.03 243 TRP A O 1
ATOM 2028 N N . HIS A 1 244 ? 13.231 -27.840 -11.953 1.00 47.38 244 HIS A N 1
ATOM 2029 C CA . HIS A 1 244 ? 13.930 -28.026 -13.225 1.00 47.38 244 HIS A CA 1
ATOM 2030 C C . HIS A 1 244 ? 13.718 -29.416 -13.837 1.00 47.38 244 HIS A C 1
ATOM 2032 O O . HIS A 1 244 ? 13.565 -29.523 -15.052 1.00 47.38 244 HIS A O 1
ATOM 2038 N N . ASN A 1 245 ? 13.641 -30.465 -13.013 1.00 44.78 245 ASN A N 1
ATOM 2039 C CA . ASN A 1 245 ? 13.372 -31.822 -13.492 1.00 44.78 245 ASN A CA 1
ATOM 2040 C C . ASN A 1 245 ? 11.915 -32.023 -13.929 1.00 44.78 245 ASN A C 1
ATOM 2042 O O . ASN A 1 245 ? 11.674 -32.760 -14.877 1.00 44.78 245 ASN A O 1
ATOM 2046 N N . LEU A 1 246 ? 10.946 -31.346 -13.304 1.00 43.91 246 LEU A N 1
ATOM 2047 C CA . LEU A 1 246 ? 9.540 -31.427 -13.721 1.00 43.91 246 LEU A CA 1
ATOM 2048 C C . LEU A 1 246 ? 9.288 -30.794 -15.102 1.00 43.91 246 LEU A C 1
ATOM 2050 O O . LEU A 1 246 ? 8.425 -31.271 -15.833 1.00 43.91 246 LEU A O 1
ATOM 2054 N N . ASN A 1 247 ? 10.084 -29.798 -15.503 1.00 46.38 247 ASN A N 1
ATOM 2055 C CA . ASN A 1 247 ? 9.997 -29.173 -16.830 1.00 46.38 247 ASN A CA 1
ATOM 2056 C C . ASN A 1 247 ? 10.702 -29.954 -17.954 1.00 46.38 247 ASN A C 1
ATOM 2058 O O . ASN A 1 247 ? 10.532 -29.603 -19.117 1.00 46.38 247 ASN A O 1
ATOM 2062 N N . MET A 1 248 ? 11.474 -31.002 -17.646 1.00 45.88 248 MET A N 1
ATOM 2063 C CA . MET A 1 248 ? 12.066 -31.877 -18.673 1.00 45.88 248 MET A CA 1
ATOM 2064 C C . MET A 1 248 ? 11.168 -33.055 -19.076 1.00 45.88 248 MET A C 1
ATOM 2066 O O . MET A 1 248 ? 11.474 -33.729 -20.051 1.00 45.88 248 MET A O 1
ATOM 2070 N N . TYR A 1 249 ? 10.059 -33.295 -18.369 1.00 44.53 249 TYR A N 1
ATOM 2071 C CA . TYR A 1 249 ? 9.110 -34.375 -18.681 1.00 44.53 249 TYR A CA 1
ATOM 2072 C C . TYR A 1 249 ? 7.818 -33.889 -19.365 1.00 44.53 249 TYR A C 1
ATOM 2074 O O . TYR A 1 249 ? 6.871 -34.661 -19.495 1.00 44.53 249 TYR A O 1
ATOM 2082 N N . SER A 1 250 ? 7.756 -32.621 -19.787 1.00 42.59 250 SER A N 1
ATOM 2083 C CA . SER A 1 250 ? 6.594 -32.025 -20.471 1.00 42.59 250 SER A CA 1
ATOM 2084 C C . SER A 1 250 ? 6.842 -31.646 -21.942 1.00 42.59 250 SER A C 1
ATOM 2086 O O . SER A 1 250 ? 6.022 -30.936 -22.527 1.00 42.59 250 SER A O 1
ATOM 2088 N N . GLN A 1 251 ? 7.930 -32.138 -22.545 1.00 44.25 251 GLN A N 1
ATOM 2089 C CA . GLN A 1 251 ? 8.179 -32.143 -23.996 1.00 44.25 251 GLN A CA 1
ATOM 2090 C C . GLN A 1 251 ? 8.210 -33.582 -24.508 1.00 44.25 251 GLN A C 1
ATOM 2092 O O . GLN A 1 251 ? 7.751 -33.792 -25.651 1.00 44.25 251 GLN A O 1
#

pLDDT: mean 73.5, std 19.23, range [38.78, 97.5]

Radius of gyration: 23.33 Å; Cα contacts (8 Å, |Δi|>4): 346; chains: 1; bounding box: 48×52×67 Å

Sequence (251 aa):
LNIDSFIVSDVFDFILTFTDVSTLDSVIVPVLSHFVENIYIYNMKFWRVLEELFGEDRHALNQSPIFLAFAEHHVDSDNVPRRVVEVRVLAYSNIEDGRPWGLDSYRCSNVMCQAPAYNILFYPHGKQWFGQQWLKTKVRIHCLKCNMKEKHVPCPGWIHSAKTQNYRCVWYHWPLTINQKHDIGIIRYIRYLIVILRAMCCQCRCSYDCSVDIIAFIQLQLHLCRAFLRFVGWMIQCNSMMWHNLNMYSQ

Secondary structure (DSSP, 8-state):
--HHHHHHTTS-SEEEEE--S---HHHHHHHHHHHHHH---SSS-HHHHHHHHHHS-HHHHHH--EEEEEEEEEE-TTS-EEEEEEEEEEEE-BTTTTBGGG-TT-B-S-TTT--BGGGEEEEEESSPP-GGGGGG-EEEEEETTT--EEEEEPPPTT-EE-SSS-TTEEEEEESPPHHHHHHTT-----HHHHHHHHHHHHH--S----SSHHHHHHHHHHHHHHHHHHHHHHHHHHHHHHHHHHTTS--

Organism: NCBI:txid930992